Protein AF-A0A7S1MI86-F1 (afdb_monomer_lite)

pLDDT: mean 87.2, std 18.57, range [32.97, 98.56]

Structure (mmCIF, N/CA/C/O backbone):
data_AF-A0A7S1MI86-F1
#
_entry.id   AF-A0A7S1MI86-F1
#
loop_
_atom_site.group_PDB
_atom_site.id
_atom_site.type_symbol
_atom_site.label_atom_id
_atom_site.label_alt_id
_atom_site.label_comp_id
_atom_site.label_asym_id
_atom_site.label_entity_id
_atom_site.label_seq_id
_atom_site.pdbx_PDB_ins_code
_atom_site.Cartn_x
_atom_site.Cartn_y
_atom_site.Cartn_z
_atom_site.occupancy
_atom_site.B_iso_or_equiv
_atom_site.auth_seq_id
_atom_site.auth_comp_id
_atom_site.auth_asym_id
_atom_site.auth_atom_id
_atom_site.pdbx_PDB_model_num
ATOM 1 N N . MET A 1 1 ? 9.337 18.309 1.310 1.00 42.19 1 MET A N 1
ATOM 2 C CA . MET A 1 1 ? 10.302 18.331 0.189 1.00 42.19 1 MET A CA 1
ATOM 3 C C . MET A 1 1 ? 9.546 17.977 -1.082 1.00 42.19 1 MET A C 1
ATOM 5 O O . MET A 1 1 ? 9.166 16.829 -1.240 1.00 42.19 1 MET A O 1
ATOM 9 N N . ALA A 1 2 ? 9.212 18.972 -1.906 1.00 40.59 2 ALA A N 1
ATOM 10 C CA . ALA A 1 2 ? 8.315 18.820 -3.053 1.00 40.59 2 ALA A CA 1
ATOM 11 C C . ALA A 1 2 ? 9.092 19.028 -4.359 1.00 40.59 2 ALA A C 1
ATOM 13 O O . ALA A 1 2 ? 9.457 20.154 -4.699 1.00 40.59 2 ALA A O 1
ATOM 14 N N . THR A 1 3 ? 9.360 17.950 -5.089 1.00 42.84 3 THR A N 1
ATOM 15 C CA . THR A 1 3 ? 9.984 17.992 -6.415 1.00 42.84 3 THR A CA 1
ATOM 16 C C . THR A 1 3 ? 8.895 18.090 -7.482 1.00 42.84 3 THR A C 1
ATOM 18 O O . THR A 1 3 ? 8.262 17.114 -7.869 1.00 42.84 3 THR A O 1
ATOM 21 N N . LYS A 1 4 ? 8.656 19.317 -7.962 1.00 46.59 4 LYS A N 1
ATOM 22 C CA . LYS A 1 4 ? 7.795 19.598 -9.120 1.00 46.59 4 LYS A CA 1
ATOM 23 C C . LYS A 1 4 ? 8.451 19.052 -10.395 1.00 46.59 4 LYS A C 1
ATOM 25 O O . LYS A 1 4 ? 9.323 19.698 -10.975 1.00 46.59 4 LYS A O 1
ATOM 30 N N . GLY A 1 5 ? 8.015 17.872 -10.831 1.00 43.50 5 GLY A N 1
ATOM 31 C CA . GLY A 1 5 ? 8.343 17.291 -12.133 1.00 43.50 5 GLY A CA 1
ATOM 32 C C . GLY A 1 5 ? 7.695 18.089 -13.265 1.00 43.50 5 GLY A C 1
ATOM 33 O O . GLY A 1 5 ? 6.474 18.143 -13.398 1.00 43.50 5 GLY A O 1
ATOM 34 N N . ARG A 1 6 ? 8.526 18.754 -14.067 1.00 42.16 6 ARG A N 1
ATOM 35 C CA . ARG A 1 6 ? 8.129 19.580 -15.210 1.00 42.16 6 ARG A CA 1
ATOM 36 C C . ARG A 1 6 ? 7.792 18.662 -16.393 1.00 42.16 6 ARG A C 1
ATOM 38 O O . ARG A 1 6 ? 8.687 18.179 -17.077 1.00 42.16 6 ARG A O 1
ATOM 45 N N . LEU A 1 7 ? 6.503 18.412 -16.623 1.00 41.56 7 LEU A N 1
ATOM 46 C CA . LEU A 1 7 ? 5.993 17.689 -17.793 1.00 41.56 7 LEU A CA 1
ATOM 47 C C . LEU A 1 7 ? 6.232 18.513 -19.070 1.00 41.56 7 LEU A C 1
ATOM 49 O O . LEU A 1 7 ? 5.580 19.531 -19.305 1.00 41.56 7 LEU A O 1
ATOM 53 N N . ALA A 1 8 ? 7.181 18.070 -19.895 1.00 44.78 8 ALA A N 1
ATOM 54 C CA . ALA A 1 8 ? 7.397 18.595 -21.236 1.00 44.78 8 ALA A CA 1
ATOM 55 C C . ALA A 1 8 ? 6.317 18.048 -22.186 1.00 44.78 8 ALA A C 1
ATOM 57 O O . ALA A 1 8 ? 6.277 16.866 -22.522 1.00 44.78 8 ALA A O 1
ATOM 58 N N . LYS A 1 9 ? 5.429 18.948 -22.606 1.00 45.25 9 LYS A N 1
ATOM 59 C CA . LYS A 1 9 ? 4.368 18.752 -23.599 1.00 45.25 9 LYS A CA 1
ATOM 60 C C . LYS A 1 9 ? 5.012 18.495 -24.975 1.00 45.25 9 LYS A C 1
ATOM 62 O O . LYS A 1 9 ? 5.567 19.419 -25.564 1.00 45.25 9 LYS A O 1
ATOM 67 N N . ARG A 1 10 ? 4.964 17.259 -25.493 1.00 46.06 10 ARG A N 1
ATOM 68 C CA . ARG A 1 10 ? 5.298 16.959 -26.902 1.00 46.06 10 ARG A CA 1
ATOM 69 C C . ARG A 1 10 ? 4.059 17.219 -27.769 1.00 46.06 10 ARG A C 1
ATOM 71 O O . ARG A 1 10 ? 3.018 16.632 -27.480 1.00 46.06 10 ARG A O 1
ATOM 78 N N . PRO A 1 11 ? 4.130 18.062 -28.811 1.00 43.31 11 PRO A N 1
ATOM 79 C CA . PRO A 1 11 ? 3.061 18.150 -29.794 1.00 43.31 11 PRO A CA 1
ATOM 80 C C . PRO A 1 11 ? 3.109 16.935 -30.730 1.00 43.31 11 PRO A C 1
ATOM 82 O O . PRO A 1 11 ? 4.146 16.611 -31.308 1.00 43.31 11 PRO A O 1
ATOM 85 N N . ALA A 1 12 ? 1.963 16.272 -30.861 1.00 45.97 12 ALA A N 1
ATOM 86 C CA . ALA A 1 12 ? 1.655 15.361 -31.950 1.00 45.97 12 ALA A CA 1
ATOM 87 C C . ALA A 1 12 ? 1.094 16.174 -33.124 1.00 45.97 12 ALA A C 1
ATOM 89 O O . ALA A 1 12 ? 0.220 17.005 -32.892 1.00 45.97 12 ALA A O 1
ATOM 90 N N . ALA A 1 13 ? 1.580 15.929 -34.345 1.00 39.69 13 ALA A N 1
ATOM 91 C CA . ALA A 1 13 ? 0.809 15.935 -35.598 1.00 39.69 13 ALA A CA 1
ATOM 92 C C . ALA A 1 13 ? 1.747 15.989 -36.812 1.00 39.69 13 ALA A C 1
ATOM 94 O O . ALA A 1 13 ? 2.673 16.795 -36.851 1.00 39.69 13 ALA A O 1
ATOM 95 N N . GLY A 1 14 ? 1.433 15.185 -37.832 1.00 38.06 14 GLY A N 1
ATOM 96 C CA . GLY A 1 14 ? 1.879 15.433 -39.203 1.00 38.06 14 GLY A CA 1
ATOM 97 C C . GLY A 1 14 ? 2.521 14.242 -39.906 1.00 38.06 14 GLY A C 1
ATOM 98 O O . GLY A 1 14 ? 3.692 14.307 -40.259 1.00 38.06 14 GLY A O 1
ATOM 99 N N . ALA A 1 15 ? 1.757 13.176 -40.152 1.00 46.19 15 ALA A N 1
ATOM 100 C CA . ALA A 1 15 ? 2.081 12.219 -41.207 1.00 46.19 15 ALA A CA 1
ATOM 101 C C . ALA A 1 15 ? 1.700 12.835 -42.572 1.00 46.19 15 ALA A C 1
ATOM 103 O O . ALA A 1 15 ? 0.532 13.194 -42.745 1.00 46.19 15 ALA A O 1
ATOM 104 N N . PRO A 1 16 ? 2.622 12.987 -43.540 1.00 52.25 16 PRO A N 1
ATOM 105 C CA . PRO A 1 16 ? 2.252 13.375 -44.895 1.00 52.25 16 PRO A CA 1
ATOM 106 C C . PRO A 1 16 ? 1.790 12.158 -45.727 1.00 52.25 16 PRO A C 1
ATOM 108 O O . PRO A 1 16 ? 2.297 11.050 -45.540 1.00 52.25 16 PRO A O 1
ATOM 111 N N . PRO A 1 17 ? 0.829 12.346 -46.652 1.00 44.66 17 PRO A N 1
ATOM 112 C CA . PRO A 1 17 ? 0.224 11.268 -47.427 1.00 44.66 17 PRO A CA 1
ATOM 113 C C . PRO A 1 17 ? 1.149 10.710 -48.517 1.00 44.66 17 PRO A C 1
ATOM 115 O O . PRO A 1 17 ? 1.952 11.420 -49.126 1.00 44.66 17 PRO A O 1
ATOM 118 N N . ALA A 1 18 ? 0.959 9.420 -48.794 1.00 45.44 18 ALA A N 1
ATOM 119 C CA . ALA A 1 18 ? 1.599 8.670 -49.863 1.00 45.44 18 ALA A CA 1
ATOM 120 C C . ALA A 1 18 ? 1.364 9.318 -51.240 1.00 45.44 18 ALA A C 1
ATOM 122 O O . ALA A 1 18 ? 0.232 9.433 -51.714 1.00 45.44 18 ALA A O 1
ATOM 123 N N . ARG A 1 19 ? 2.451 9.707 -51.916 1.00 40.84 19 ARG A N 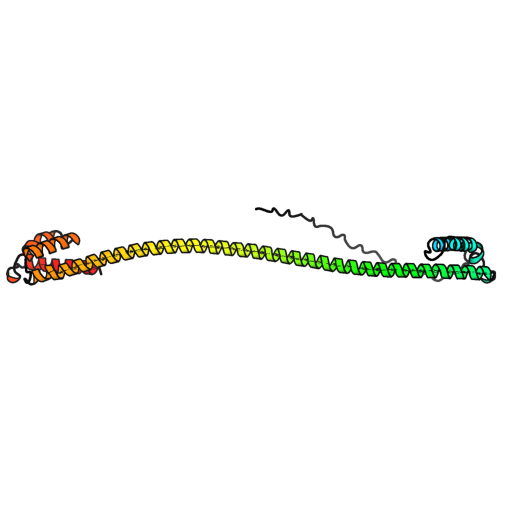1
ATOM 124 C CA . ARG A 1 19 ? 2.432 10.066 -53.338 1.00 40.84 19 ARG A CA 1
ATOM 125 C C . ARG A 1 19 ? 2.532 8.798 -54.180 1.00 40.84 19 ARG A C 1
ATOM 127 O O . ARG A 1 19 ? 3.590 8.186 -54.281 1.00 40.84 19 ARG A O 1
ATOM 134 N N . VAL A 1 20 ? 1.424 8.448 -54.826 1.00 46.94 20 VAL A N 1
ATOM 135 C CA . VAL A 1 20 ? 1.374 7.493 -55.936 1.00 46.94 20 VAL A CA 1
ATOM 136 C C . VAL A 1 20 ? 2.055 8.142 -57.144 1.00 46.94 20 VAL A C 1
ATOM 138 O O . VAL A 1 20 ? 1.476 9.002 -57.809 1.00 46.94 20 VAL A O 1
ATOM 141 N N . ALA A 1 21 ? 3.307 7.770 -57.412 1.00 44.41 21 ALA A N 1
ATOM 142 C CA . ALA A 1 21 ? 3.987 8.136 -58.648 1.00 44.41 21 ALA A CA 1
ATOM 143 C C . ALA A 1 21 ? 3.560 7.170 -59.764 1.00 44.41 21 ALA A C 1
ATOM 145 O O . ALA A 1 21 ? 3.734 5.955 -59.674 1.00 44.41 21 ALA A O 1
ATOM 146 N N . LYS A 1 22 ? 2.952 7.742 -60.805 1.00 36.94 22 LYS A N 1
ATOM 147 C CA . LYS A 1 22 ? 2.539 7.080 -62.043 1.00 36.94 22 LYS A CA 1
ATOM 148 C C . LYS A 1 22 ? 3.739 6.402 -62.717 1.00 36.94 22 LYS A C 1
ATOM 150 O O . LYS A 1 22 ? 4.744 7.055 -62.982 1.00 36.94 22 LYS A O 1
ATOM 155 N N . LYS A 1 23 ? 3.581 5.118 -63.052 1.00 39.22 23 LYS A N 1
ATOM 156 C CA . LYS A 1 23 ? 4.412 4.398 -64.028 1.00 39.22 23 LYS A CA 1
ATOM 157 C C . LYS A 1 23 ? 4.405 5.155 -65.368 1.00 39.22 23 LYS A C 1
ATOM 159 O O . LYS A 1 23 ? 3.310 5.388 -65.886 1.00 39.22 23 LYS A O 1
ATOM 164 N N . PRO A 1 24 ? 5.557 5.499 -65.965 1.00 34.50 24 PRO A N 1
ATOM 165 C CA . PRO A 1 24 ? 5.616 5.816 -67.383 1.00 34.50 24 PRO A CA 1
ATOM 166 C C . PRO A 1 24 ? 5.495 4.520 -68.186 1.00 34.50 24 PRO A C 1
ATOM 168 O O . PRO A 1 24 ? 6.110 3.505 -67.857 1.00 34.50 24 PRO A O 1
ATOM 171 N N . ALA A 1 25 ? 4.649 4.565 -69.209 1.00 32.97 25 ALA A N 1
ATOM 172 C CA . ALA A 1 25 ? 4.445 3.492 -70.161 1.00 32.97 25 ALA A CA 1
ATOM 173 C C . ALA A 1 25 ? 5.741 3.193 -70.929 1.00 32.97 25 ALA A C 1
ATOM 175 O O . ALA A 1 25 ? 6.426 4.106 -71.386 1.00 32.97 25 ALA A O 1
ATOM 176 N N . LEU A 1 26 ? 6.036 1.901 -71.077 1.00 36.16 26 LEU A N 1
ATOM 177 C CA . LEU A 1 26 ? 6.992 1.375 -72.043 1.00 36.16 26 LEU A CA 1
ATOM 178 C C . LEU A 1 26 ? 6.500 1.724 -73.453 1.00 36.16 26 LEU A C 1
ATOM 180 O O . LEU A 1 26 ? 5.561 1.107 -73.951 1.00 36.16 26 LEU A O 1
ATOM 184 N N . ALA A 1 27 ? 7.126 2.717 -74.078 1.00 35.66 27 ALA A N 1
ATOM 185 C CA . ALA A 1 27 ? 7.165 2.817 -75.527 1.00 35.66 27 ALA A CA 1
ATOM 186 C C . ALA A 1 27 ? 8.313 1.921 -76.003 1.00 35.66 27 ALA A C 1
ATOM 188 O O . ALA A 1 27 ? 9.462 2.104 -75.602 1.00 35.66 27 ALA A O 1
ATOM 189 N N . ALA A 1 28 ? 7.972 0.906 -76.790 1.00 41.59 28 ALA A N 1
ATOM 190 C CA . ALA A 1 28 ? 8.933 0.099 -77.514 1.00 41.59 28 ALA A CA 1
ATOM 191 C C . ALA A 1 28 ? 9.476 0.933 -78.684 1.00 41.59 28 ALA A C 1
ATOM 193 O O . ALA A 1 28 ? 8.718 1.267 -79.592 1.00 41.59 28 ALA A O 1
ATOM 194 N N . GLU A 1 29 ? 10.765 1.269 -78.649 1.00 36.06 29 GLU A N 1
ATOM 195 C CA . GLU A 1 29 ? 11.521 1.666 -79.838 1.00 36.06 29 GLU A CA 1
ATOM 196 C C . GLU A 1 29 ? 12.353 0.470 -80.313 1.00 36.06 29 GLU A C 1
ATOM 198 O O . GLU A 1 29 ? 13.147 -0.110 -79.568 1.00 36.06 29 GLU A O 1
ATOM 203 N N . GLU A 1 30 ? 12.112 0.084 -81.563 1.00 40.56 30 GLU A N 1
ATOM 204 C CA . GLU A 1 30 ? 12.926 -0.834 -82.357 1.00 40.56 30 GLU A CA 1
ATOM 205 C C . GLU A 1 30 ? 14.299 -0.208 -82.707 1.00 40.56 30 GLU A C 1
ATOM 207 O O . GLU A 1 30 ? 14.477 1.008 -82.605 1.00 40.56 30 GLU A O 1
ATOM 212 N N . PRO A 1 31 ? 15.314 -1.018 -83.075 1.00 41.50 31 PRO A N 1
ATOM 213 C CA . PRO A 1 31 ? 16.715 -0.643 -82.937 1.00 41.50 31 PRO A CA 1
ATOM 214 C C . PRO A 1 31 ? 17.186 0.255 -84.086 1.00 41.50 31 PRO A C 1
ATOM 216 O O . PRO A 1 31 ? 17.268 -0.177 -85.236 1.00 41.50 31 PRO A O 1
ATOM 219 N N . SER A 1 32 ? 17.566 1.492 -83.755 1.00 41.38 32 SER A N 1
ATOM 220 C CA . SER A 1 32 ? 18.282 2.374 -84.678 1.00 41.38 32 SER A CA 1
ATOM 221 C C . SER A 1 32 ? 19.770 2.014 -84.753 1.00 41.38 32 SER A C 1
ATOM 223 O O . SER A 1 32 ? 20.384 1.528 -83.801 1.00 41.38 32 SER A O 1
ATOM 225 N N . ALA A 1 3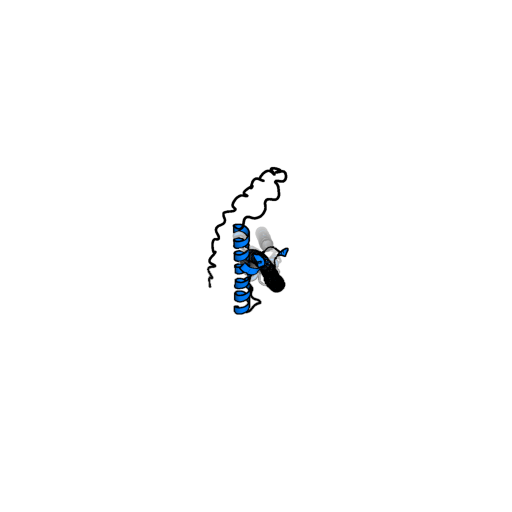3 ? 20.320 2.206 -85.944 1.00 44.50 33 ALA A N 1
ATOM 226 C CA . ALA A 1 33 ? 21.617 1.750 -86.408 1.00 44.50 33 ALA A CA 1
ATOM 227 C C . ALA A 1 33 ? 22.811 2.306 -85.605 1.00 44.50 33 ALA A C 1
ATOM 229 O O . ALA A 1 33 ? 22.776 3.402 -85.055 1.00 44.50 33 ALA A O 1
ATOM 230 N N . LYS A 1 34 ? 23.908 1.537 -85.590 1.00 51.91 34 LYS A N 1
ATOM 231 C CA . LYS A 1 34 ? 25.213 1.925 -85.031 1.00 51.91 34 LYS A CA 1
ATOM 232 C C . LYS A 1 34 ? 25.803 3.116 -85.805 1.00 51.91 34 LYS A C 1
ATOM 234 O O . LYS A 1 34 ? 26.484 2.907 -86.807 1.00 51.91 34 LYS A O 1
ATOM 239 N N . GLU A 1 35 ? 25.581 4.336 -85.325 1.00 47.31 35 GLU A N 1
ATOM 240 C CA . GLU A 1 35 ? 26.387 5.505 -85.696 1.00 47.31 35 GLU A CA 1
ATOM 241 C C . GLU A 1 35 ? 27.727 5.498 -84.944 1.00 47.31 35 GLU A C 1
ATOM 243 O O . GLU A 1 35 ? 27.813 5.131 -83.769 1.00 47.31 35 GLU A O 1
ATOM 248 N N . LEU A 1 36 ? 28.797 5.870 -85.651 1.00 53.84 36 LEU A N 1
ATOM 249 C CA . LEU A 1 36 ? 30.142 6.007 -85.096 1.00 53.84 36 LEU A CA 1
ATOM 250 C C . LEU A 1 36 ? 30.204 7.227 -84.152 1.00 53.84 36 LEU A C 1
ATOM 252 O O . LEU A 1 36 ? 29.589 8.250 -84.452 1.00 53.84 36 LEU A O 1
ATOM 256 N N . PRO A 1 37 ? 30.958 7.164 -83.039 1.00 50.66 37 PRO A N 1
ATOM 257 C CA . PRO A 1 37 ? 31.087 8.289 -82.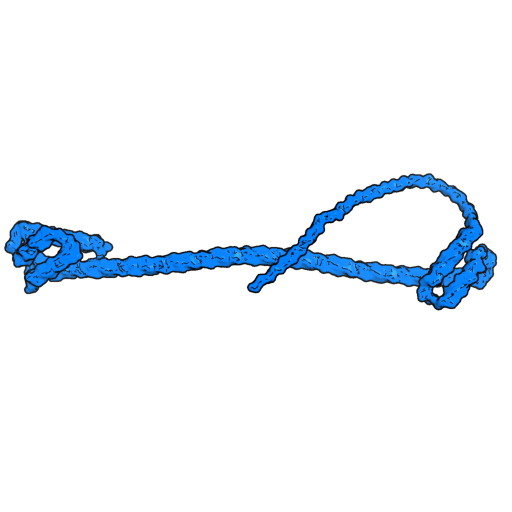115 1.00 50.66 37 PRO A CA 1
ATOM 258 C C . PRO A 1 37 ? 31.731 9.503 -82.806 1.00 50.66 37 PRO A C 1
ATOM 260 O O . PRO A 1 37 ? 32.781 9.362 -83.431 1.00 50.66 37 PRO A O 1
ATOM 263 N N . SER A 1 38 ? 31.143 10.696 -82.668 1.00 55.00 38 SER A N 1
ATOM 264 C CA . SER A 1 38 ? 31.778 11.953 -83.095 1.00 55.00 38 SER A CA 1
ATOM 265 C C . SER A 1 38 ? 33.047 12.232 -82.273 1.00 55.00 38 SER A C 1
ATOM 267 O O . SER A 1 38 ? 33.124 11.837 -81.107 1.00 55.00 38 SER A O 1
ATOM 269 N N . GLU A 1 39 ? 34.044 12.920 -82.844 1.00 57.56 39 GLU A N 1
ATOM 270 C CA . GLU A 1 39 ? 35.346 13.200 -82.197 1.00 57.56 39 GLU A CA 1
ATOM 271 C C . GLU A 1 39 ? 35.216 13.892 -80.819 1.00 57.56 39 GLU A C 1
ATOM 273 O O . GLU A 1 39 ? 36.012 13.642 -79.910 1.00 57.56 39 GLU A O 1
ATOM 278 N N . ASP A 1 40 ? 34.141 14.657 -80.602 1.00 69.19 40 ASP A N 1
ATOM 279 C CA . ASP A 1 40 ? 33.819 15.302 -79.320 1.00 69.19 40 ASP A CA 1
ATOM 280 C C . ASP A 1 40 ? 33.517 14.314 -78.180 1.00 69.19 40 ASP A C 1
ATOM 282 O O . ASP A 1 40 ? 33.706 14.627 -77.000 1.00 69.19 40 ASP A O 1
ATOM 286 N N . SER A 1 41 ? 33.029 13.114 -78.501 1.00 77.38 41 SER A N 1
ATOM 287 C CA . SER A 1 41 ? 32.670 12.103 -77.500 1.00 77.38 41 SER A CA 1
ATOM 288 C C . SER A 1 41 ? 33.902 11.511 -76.811 1.00 77.38 41 SER A C 1
ATOM 290 O O . SER A 1 41 ? 33.909 11.338 -75.591 1.00 77.38 41 SER A O 1
ATOM 292 N N . VAL A 1 42 ? 34.980 11.287 -77.567 1.00 82.31 42 VAL A N 1
ATOM 293 C CA . VAL A 1 42 ? 36.230 10.699 -77.069 1.00 82.31 42 VAL A CA 1
ATOM 294 C C . VAL A 1 42 ? 36.961 11.678 -76.152 1.00 82.31 42 VAL A C 1
ATOM 296 O O . VAL A 1 42 ? 37.437 11.286 -75.086 1.00 82.31 42 VAL A O 1
ATOM 299 N N . GLY A 1 43 ? 36.985 12.967 -76.512 1.00 85.19 43 GLY A N 1
ATOM 300 C CA . GLY A 1 43 ? 37.548 14.023 -75.667 1.00 85.19 43 GLY A CA 1
ATOM 301 C C . GLY A 1 43 ? 36.864 14.100 -74.300 1.00 85.19 43 GLY A C 1
ATOM 302 O O . GLY A 1 43 ? 37.540 14.090 -73.270 1.00 85.19 43 GLY A O 1
ATOM 303 N N . ARG A 1 44 ? 35.523 14.068 -74.274 1.00 87.50 44 ARG A N 1
ATOM 304 C CA . ARG A 1 44 ? 34.739 14.059 -73.025 1.00 87.50 44 ARG A CA 1
ATOM 305 C C . ARG A 1 44 ? 35.034 12.831 -72.162 1.00 87.50 44 ARG A C 1
ATOM 307 O O . ARG A 1 44 ? 35.210 12.969 -70.953 1.00 87.50 44 ARG A O 1
ATOM 314 N N . SER A 1 45 ? 35.133 11.644 -72.762 1.00 87.50 45 SER A N 1
ATOM 315 C CA . SER A 1 45 ? 35.494 10.419 -72.036 1.00 87.50 45 SER A CA 1
ATOM 316 C C . SER A 1 45 ? 36.900 10.488 -71.434 1.00 87.50 45 SER A C 1
ATOM 318 O O . SER A 1 45 ? 37.081 10.109 -70.278 1.00 87.50 45 SER A O 1
ATOM 320 N N . CYS A 1 46 ? 37.886 11.023 -72.161 1.00 89.94 46 CYS A N 1
ATOM 321 C CA . CYS A 1 46 ? 39.238 11.236 -71.636 1.00 89.94 46 CYS A CA 1
ATOM 322 C C . CYS A 1 46 ? 39.250 12.205 -70.445 1.00 89.94 46 CYS A C 1
ATOM 324 O O . CYS A 1 46 ? 39.940 11.946 -69.461 1.00 89.94 46 CYS A O 1
ATOM 326 N N . THR A 1 47 ? 38.457 13.281 -70.488 1.00 91.81 47 THR A N 1
ATOM 327 C CA . THR A 1 47 ? 38.319 14.213 -69.358 1.00 91.81 47 THR A CA 1
ATOM 328 C C . THR A 1 47 ? 37.711 13.538 -68.129 1.00 91.81 47 THR A C 1
ATOM 330 O O . THR A 1 47 ? 38.222 13.724 -67.028 1.00 91.81 47 THR A O 1
ATOM 333 N N . LEU A 1 48 ? 36.668 12.719 -68.296 1.00 92.69 48 LEU A N 1
ATOM 334 C CA . LEU A 1 48 ? 36.055 11.980 -67.185 1.00 92.69 48 LEU A CA 1
ATOM 335 C C . LEU A 1 48 ? 37.032 10.983 -66.549 1.00 92.69 48 LEU A C 1
ATOM 337 O O . LEU A 1 48 ? 37.154 10.938 -65.328 1.00 92.69 48 LEU A O 1
ATOM 341 N N . VAL A 1 49 ? 37.775 10.230 -67.367 1.00 94.12 49 VAL A N 1
ATOM 342 C CA . VAL A 1 49 ? 38.814 9.304 -66.886 1.00 94.12 49 VAL A CA 1
ATOM 343 C C . VAL A 1 49 ? 39.924 10.062 -66.157 1.00 94.12 49 VAL A C 1
ATOM 345 O O . VAL A 1 49 ? 40.367 9.630 -65.096 1.00 94.12 49 VAL A O 1
ATOM 348 N N . SER A 1 50 ? 40.333 11.222 -66.677 1.00 92.88 50 SER A N 1
ATOM 349 C CA . SER A 1 50 ? 41.318 12.092 -66.030 1.00 92.88 50 SER A CA 1
ATOM 350 C C . SER A 1 50 ? 40.847 12.564 -64.653 1.00 92.88 50 SER A C 1
ATOM 352 O O . SER A 1 50 ? 41.613 12.514 -63.692 1.00 92.88 50 SER A O 1
ATOM 354 N N . GLN A 1 51 ? 39.585 12.989 -64.539 1.00 93.38 51 GLN A N 1
ATOM 355 C CA . GLN A 1 51 ? 38.989 13.411 -63.269 1.00 93.38 51 GLN A CA 1
ATOM 356 C C . GLN A 1 51 ? 38.899 12.249 -62.276 1.00 93.38 51 GLN A C 1
ATOM 358 O O . GLN A 1 51 ? 39.297 12.412 -61.127 1.00 93.38 51 GLN A O 1
ATOM 363 N N . ALA A 1 52 ? 38.451 11.071 -62.719 1.00 92.31 52 ALA A N 1
ATOM 364 C CA . ALA A 1 52 ? 38.370 9.879 -61.877 1.00 92.31 52 ALA A CA 1
ATOM 365 C C . ALA A 1 52 ? 39.750 9.445 -61.352 1.00 92.31 52 ALA A C 1
ATOM 367 O O . ALA A 1 52 ? 39.892 9.147 -60.169 1.00 92.31 52 ALA A O 1
ATOM 368 N N . LEU A 1 53 ? 40.788 9.494 -62.198 1.00 92.19 53 LEU A N 1
ATOM 369 C CA . LEU A 1 53 ? 42.171 9.251 -61.776 1.00 92.19 53 LEU A CA 1
ATOM 370 C C . LEU A 1 53 ? 42.645 10.271 -60.739 1.00 92.19 53 LEU A C 1
ATOM 372 O O . LEU A 1 53 ? 43.350 9.899 -59.813 1.00 92.19 53 LEU A O 1
ATOM 376 N N . GLY A 1 54 ? 42.256 11.543 -60.864 1.00 89.00 54 GLY A N 1
ATOM 377 C CA . GLY A 1 54 ? 42.650 12.592 -59.916 1.00 89.00 54 GLY A CA 1
ATOM 378 C C . GLY A 1 54 ? 42.129 12.383 -58.490 1.00 89.00 54 GLY A C 1
ATOM 379 O O . GLY A 1 54 ? 42.694 12.942 -57.555 1.00 89.00 54 GLY A O 1
ATOM 380 N N . VAL A 1 55 ? 41.082 11.570 -58.321 1.00 87.12 55 VAL A N 1
ATOM 381 C CA . VAL A 1 55 ? 40.476 11.245 -57.019 1.00 87.12 55 VAL A CA 1
ATOM 382 C C . VAL A 1 55 ? 40.949 9.877 -56.498 1.00 87.12 55 VAL A C 1
ATOM 384 O O . VAL A 1 55 ? 40.640 9.518 -55.366 1.00 87.12 55 VAL A O 1
ATOM 387 N N . ALA A 1 56 ? 41.727 9.115 -57.278 1.00 88.69 56 ALA A N 1
ATOM 388 C CA . ALA A 1 56 ? 42.176 7.782 -56.890 1.00 88.69 56 ALA A CA 1
ATOM 389 C C . ALA A 1 56 ? 43.171 7.851 -55.706 1.00 88.69 56 ALA A C 1
ATOM 391 O O . ALA A 1 56 ? 44.286 8.351 -55.869 1.00 88.69 56 ALA A O 1
ATOM 392 N N . PRO A 1 57 ? 42.830 7.313 -54.520 1.00 81.19 57 PRO A N 1
ATOM 393 C CA . PRO A 1 57 ? 43.630 7.492 -53.304 1.00 81.19 57 PRO A CA 1
ATOM 394 C C . PRO A 1 57 ? 44.916 6.644 -53.276 1.00 81.19 57 PRO A C 1
ATOM 396 O O . PRO A 1 57 ? 45.760 6.824 -52.401 1.00 81.19 57 PRO A O 1
ATOM 399 N N . SER A 1 58 ? 45.073 5.699 -54.210 1.00 84.06 58 SER A N 1
ATOM 400 C CA . SER A 1 58 ? 46.110 4.654 -54.167 1.00 84.06 58 SER A CA 1
ATOM 401 C C . SER A 1 58 ? 47.438 5.024 -54.838 1.00 84.06 58 SER A C 1
ATOM 403 O O . SER A 1 58 ? 48.393 4.255 -54.736 1.00 84.06 58 SER A O 1
ATOM 405 N N . TYR A 1 59 ? 47.514 6.156 -55.545 1.00 88.69 59 TYR A N 1
ATOM 406 C CA . TYR A 1 59 ? 48.670 6.514 -56.376 1.00 88.69 59 TYR A CA 1
ATOM 407 C C . TYR A 1 59 ? 49.245 7.874 -55.998 1.00 88.69 59 TYR A C 1
ATOM 409 O O . TYR A 1 59 ? 48.535 8.776 -55.557 1.00 88.69 59 TYR A O 1
ATOM 417 N N . SER A 1 60 ? 50.555 8.040 -56.195 1.00 93.06 60 SER A N 1
ATOM 418 C CA . SER A 1 60 ? 51.194 9.330 -55.952 1.00 93.06 60 SER A CA 1
ATOM 419 C C . SER A 1 60 ? 50.710 10.377 -56.971 1.00 93.06 60 SER A C 1
ATOM 421 O O . SER A 1 60 ? 50.498 10.041 -58.143 1.00 93.06 60 SER A O 1
ATOM 423 N N . PRO A 1 61 ? 50.598 11.660 -56.578 1.00 90.81 61 PRO A N 1
ATOM 424 C CA . PRO A 1 61 ? 50.123 12.719 -57.471 1.00 90.81 61 PRO A CA 1
ATOM 425 C C . PRO A 1 61 ? 50.910 12.820 -58.786 1.00 90.81 61 PRO A C 1
ATOM 427 O O . PRO A 1 61 ? 50.330 13.087 -59.833 1.00 90.81 61 PRO A O 1
ATOM 430 N N . GLY A 1 62 ? 52.222 12.546 -58.757 1.00 93.44 62 GLY A N 1
ATOM 431 C CA . GLY A 1 62 ? 53.071 12.570 -59.952 1.00 93.44 62 GLY A CA 1
ATOM 432 C C . GLY A 1 62 ? 52.745 11.469 -60.967 1.00 93.44 62 GLY A C 1
ATOM 433 O O . GLY A 1 62 ? 52.792 11.713 -62.170 1.00 93.44 62 GLY A O 1
ATOM 434 N N . VAL A 1 63 ? 52.367 10.273 -60.502 1.00 92.75 63 VAL A N 1
ATOM 435 C CA . VAL A 1 63 ? 51.948 9.169 -61.382 1.00 92.75 63 VAL A CA 1
ATOM 436 C C . VAL A 1 63 ? 50.570 9.454 -61.974 1.00 92.75 63 VAL A C 1
ATOM 438 O O . VAL A 1 63 ? 50.369 9.239 -63.166 1.00 92.75 63 VAL A O 1
ATOM 441 N N . LEU A 1 64 ? 49.645 9.994 -61.175 1.00 92.62 64 LEU A N 1
ATOM 442 C CA . LEU A 1 64 ? 48.319 10.392 -61.651 1.00 92.62 64 LEU A CA 1
ATOM 443 C C . LEU A 1 64 ? 48.412 11.489 -62.715 1.00 92.62 64 LEU A C 1
ATOM 445 O O . LEU A 1 64 ? 47.821 11.333 -63.779 1.00 92.62 64 LEU A O 1
ATOM 449 N N . GLN A 1 65 ? 49.218 12.530 -62.485 1.00 94.19 65 GLN A N 1
ATOM 450 C CA . GLN A 1 65 ? 49.445 13.599 -63.462 1.00 94.19 65 GLN A CA 1
ATOM 451 C C . GLN A 1 65 ? 50.044 13.058 -64.769 1.00 94.19 65 GLN A C 1
ATOM 453 O O . GLN A 1 65 ? 49.544 13.356 -65.850 1.00 94.19 65 GLN A O 1
ATOM 458 N N . MET A 1 66 ? 51.067 12.199 -64.679 1.00 94.62 66 MET A N 1
ATOM 459 C CA . MET A 1 66 ? 51.673 11.566 -65.855 1.00 94.62 66 MET A CA 1
ATOM 460 C C . MET A 1 66 ? 50.646 10.742 -66.646 1.00 94.62 66 MET A C 1
ATOM 462 O O . MET A 1 66 ? 50.587 10.838 -67.871 1.00 94.62 66 MET A O 1
ATOM 466 N N . LEU A 1 67 ? 49.826 9.934 -65.965 1.00 93.69 67 LEU A N 1
ATOM 467 C CA . LEU A 1 67 ? 48.789 9.137 -66.621 1.00 93.69 67 LEU A CA 1
ATOM 468 C C . LEU A 1 67 ? 47.739 10.034 -67.286 1.00 93.69 67 LEU A C 1
ATOM 470 O O . LEU A 1 67 ? 47.391 9.765 -68.434 1.00 93.69 67 LEU A O 1
ATOM 474 N N . GLN A 1 68 ? 47.305 11.112 -66.624 1.00 94.12 68 GLN A N 1
ATOM 475 C CA . GLN A 1 68 ? 46.369 12.104 -67.165 1.00 94.12 68 GLN A CA 1
ATOM 476 C C . GLN A 1 68 ? 46.906 12.774 -68.441 1.00 94.12 68 GLN A C 1
ATOM 478 O O . GLN A 1 68 ? 46.211 12.790 -69.459 1.00 94.12 68 GLN A O 1
ATOM 483 N N . ASP A 1 69 ? 48.164 13.223 -68.442 1.00 94.31 69 ASP A N 1
ATOM 484 C CA . ASP A 1 69 ? 48.819 13.865 -69.596 1.00 94.31 69 ASP A CA 1
ATOM 485 C C . ASP A 1 69 ? 49.031 12.897 -70.782 1.00 94.31 69 ASP A C 1
ATOM 487 O O . ASP A 1 69 ? 49.190 13.301 -71.944 1.00 94.31 69 ASP A O 1
ATOM 491 N N . CYS A 1 70 ? 49.039 11.589 -70.514 1.00 93.25 70 CYS A N 1
ATOM 492 C CA . CYS A 1 70 ? 49.145 10.542 -71.525 1.00 93.25 70 CYS A CA 1
ATOM 493 C C . CYS A 1 70 ? 47.785 10.073 -72.079 1.00 93.25 70 CYS A C 1
ATOM 495 O O . CYS A 1 70 ? 47.775 9.428 -73.135 1.00 93.25 70 CYS A O 1
ATOM 497 N N . LEU A 1 71 ? 46.649 10.404 -71.443 1.00 92.69 71 LEU A N 1
ATOM 498 C CA . LEU A 1 71 ? 45.308 9.965 -71.872 1.00 92.69 71 LEU A CA 1
ATOM 499 C C . LEU A 1 71 ? 44.935 10.427 -73.290 1.00 92.69 71 LEU A C 1
ATOM 501 O O . LEU A 1 71 ? 44.535 9.562 -74.079 1.00 92.69 71 LEU A O 1
ATOM 505 N N . PRO A 1 72 ? 45.103 11.714 -73.680 1.00 91.94 72 PRO A N 1
ATOM 506 C CA . PRO A 1 72 ? 44.697 12.173 -75.011 1.00 91.94 72 PRO A CA 1
ATOM 507 C C . PRO A 1 72 ? 45.459 11.460 -76.133 1.00 91.94 72 PRO A C 1
ATOM 509 O O . PRO A 1 72 ? 44.887 11.131 -77.166 1.00 91.94 72 PRO A O 1
ATOM 512 N N . ARG A 1 73 ? 46.740 11.144 -75.894 1.00 91.81 73 ARG A N 1
ATOM 513 C CA . ARG A 1 73 ? 47.629 10.451 -76.843 1.00 91.81 73 ARG A CA 1
ATOM 514 C C . ARG A 1 73 ? 47.491 8.926 -76.822 1.00 91.81 73 ARG A C 1
ATOM 516 O O . ARG A 1 73 ? 48.182 8.259 -77.583 1.00 91.81 73 ARG A O 1
ATOM 523 N N . SER A 1 74 ? 46.649 8.371 -75.950 1.00 92.25 74 SER A N 1
ATOM 524 C CA . SER A 1 74 ? 46.481 6.920 -75.805 1.00 92.25 74 SER A CA 1
ATOM 525 C C . SER A 1 74 ? 45.037 6.493 -76.064 1.00 92.25 74 SER A C 1
ATOM 527 O O . SER A 1 74 ? 44.766 5.795 -77.040 1.00 92.25 74 SER A O 1
ATOM 529 N N . LEU A 1 75 ? 44.087 6.939 -75.234 1.00 88.88 75 LEU A N 1
ATOM 530 C CA . LEU A 1 75 ? 42.665 6.615 -75.400 1.00 88.88 75 LEU A CA 1
ATOM 531 C C . LEU A 1 75 ? 42.038 7.322 -76.606 1.00 88.88 75 LEU A C 1
ATOM 533 O O . LEU A 1 75 ? 41.107 6.771 -77.188 1.00 88.88 75 LEU A O 1
ATOM 537 N N . GLY A 1 76 ? 42.586 8.479 -76.998 1.00 87.06 76 GLY A N 1
ATOM 538 C CA . GLY A 1 76 ? 42.144 9.261 -78.155 1.00 87.06 76 GLY A CA 1
ATOM 539 C C . GLY A 1 76 ? 42.421 8.622 -79.519 1.00 87.06 76 GLY A C 1
ATOM 540 O O . GLY A 1 76 ? 41.846 9.056 -80.507 1.00 87.06 76 GLY A O 1
ATOM 541 N N . MET A 1 77 ? 43.266 7.585 -79.582 1.00 87.38 77 MET A N 1
ATOM 542 C CA . MET A 1 77 ? 43.583 6.878 -80.828 1.00 87.38 77 MET A CA 1
ATOM 543 C C . MET A 1 77 ? 42.866 5.531 -80.934 1.00 87.38 77 MET A C 1
ATOM 545 O O . MET A 1 77 ? 42.606 4.853 -79.923 1.00 87.38 77 MET A O 1
ATOM 549 N N . LEU A 1 78 ? 42.582 5.119 -82.174 1.00 86.81 78 LEU A N 1
ATOM 550 C CA . LEU A 1 78 ? 41.962 3.833 -82.484 1.00 86.81 78 LEU A CA 1
ATOM 551 C C . LEU A 1 78 ? 42.820 2.683 -81.958 1.00 86.81 78 LEU A C 1
ATOM 553 O O . LEU A 1 78 ? 44.044 2.703 -82.043 1.00 86.81 78 LEU A O 1
ATOM 557 N N . LYS A 1 79 ? 42.177 1.631 -81.439 1.00 89.25 79 LYS A N 1
ATOM 558 C CA . LYS A 1 79 ? 42.874 0.488 -80.823 1.00 89.25 79 LYS A CA 1
ATOM 559 C C . LYS A 1 79 ? 43.914 -0.159 -81.752 1.00 89.25 79 LYS A C 1
ATOM 561 O O . LYS A 1 79 ? 44.929 -0.629 -81.253 1.00 89.25 79 LYS A O 1
ATOM 566 N N . ALA A 1 80 ? 43.664 -0.170 -83.063 1.00 89.06 80 ALA A N 1
ATOM 567 C CA . ALA A 1 80 ? 44.570 -0.727 -84.069 1.00 89.06 80 ALA A CA 1
ATOM 568 C C . ALA A 1 80 ? 45.812 0.148 -84.339 1.00 89.06 80 ALA A C 1
ATOM 570 O O . ALA A 1 80 ? 46.824 -0.367 -84.799 1.00 89.06 80 ALA A O 1
ATOM 571 N N . GLU A 1 81 ? 45.743 1.444 -84.030 1.00 88.81 81 GLU A N 1
ATOM 572 C CA . GLU A 1 81 ? 46.803 2.434 -84.274 1.00 88.81 81 GLU A CA 1
ATOM 573 C C . GLU A 1 81 ? 47.643 2.717 -83.020 1.00 88.81 81 GLU A C 1
ATOM 575 O O . GLU A 1 81 ? 48.638 3.440 -83.072 1.00 88.81 81 GLU A O 1
ATOM 580 N N . ARG A 1 82 ? 47.257 2.145 -81.871 1.00 90.38 82 ARG A N 1
ATOM 581 C CA . ARG A 1 82 ? 47.984 2.324 -80.613 1.00 90.38 82 ARG A CA 1
ATOM 582 C C . ARG A 1 82 ? 49.333 1.621 -80.669 1.00 90.38 82 ARG A C 1
ATOM 584 O O . ARG A 1 82 ? 49.420 0.412 -80.875 1.00 90.38 82 ARG A O 1
ATOM 591 N N . LEU A 1 83 ? 50.385 2.371 -80.367 1.00 92.88 83 LEU A N 1
ATOM 592 C CA . LEU A 1 83 ? 51.715 1.829 -80.114 1.00 92.88 83 LEU A CA 1
ATOM 593 C C . LEU A 1 83 ? 51.717 1.032 -78.799 1.00 92.88 83 LEU A C 1
ATOM 595 O O . LEU A 1 83 ? 50.936 1.313 -77.887 1.00 92.88 83 LEU A O 1
ATOM 599 N N . GLY A 1 84 ? 52.643 0.078 -78.654 1.00 93.88 84 GLY A N 1
ATOM 600 C CA . GLY A 1 84 ? 52.722 -0.783 -77.462 1.00 93.88 84 GLY A CA 1
ATOM 601 C C . GLY A 1 84 ? 52.776 -0.013 -76.132 1.00 93.88 84 GLY A C 1
ATOM 602 O O . GLY A 1 84 ? 52.144 -0.411 -75.157 1.00 93.88 84 GLY A O 1
ATOM 603 N N . ILE A 1 85 ? 53.443 1.147 -76.107 1.00 91.06 85 ILE A N 1
ATOM 604 C CA . ILE A 1 85 ? 53.514 2.023 -74.923 1.00 91.06 85 ILE A CA 1
ATOM 605 C C . ILE A 1 85 ? 52.140 2.627 -74.583 1.00 91.06 85 ILE A C 1
ATOM 607 O O . ILE A 1 85 ? 51.765 2.680 -73.416 1.00 91.06 85 ILE A O 1
ATOM 611 N N . GLN A 1 86 ? 51.352 3.038 -75.580 1.00 94.12 86 GLN A N 1
ATOM 612 C CA . GLN A 1 86 ? 50.009 3.600 -75.366 1.00 94.12 86 GLN A CA 1
ATOM 613 C C . GLN A 1 86 ? 49.029 2.530 -74.886 1.00 94.12 86 GLN A C 1
ATOM 615 O O . GLN A 1 86 ? 48.200 2.798 -74.019 1.00 94.12 86 GLN A O 1
ATOM 620 N N . ALA A 1 87 ? 49.149 1.303 -75.401 1.00 92.69 87 ALA A N 1
ATOM 621 C CA . ALA A 1 87 ? 48.393 0.166 -74.888 1.00 92.69 87 ALA A CA 1
ATOM 622 C C . ALA A 1 87 ? 48.703 -0.083 -73.401 1.00 92.69 87 ALA A C 1
ATOM 624 O O . ALA A 1 87 ? 47.775 -0.248 -72.610 1.00 92.69 87 ALA A O 1
ATOM 625 N N . ARG A 1 88 ? 49.982 -0.004 -73.005 1.00 93.12 88 ARG A N 1
ATOM 626 C CA . ARG A 1 88 ? 50.401 -0.153 -71.605 1.00 93.12 88 ARG A CA 1
ATOM 627 C C . ARG A 1 88 ? 49.897 0.976 -70.702 1.00 93.12 88 ARG A C 1
ATOM 629 O O . ARG A 1 88 ? 49.503 0.707 -69.574 1.00 93.12 88 ARG A O 1
ATOM 636 N N . VAL A 1 89 ? 49.858 2.225 -71.176 1.00 93.06 89 VAL A N 1
ATOM 637 C CA . VAL A 1 89 ? 49.260 3.345 -70.418 1.00 93.06 89 VAL A CA 1
ATOM 638 C C . VAL A 1 89 ? 47.772 3.107 -70.163 1.00 93.06 89 VAL A C 1
ATOM 640 O O . VAL A 1 89 ? 47.313 3.293 -69.040 1.00 93.06 89 VAL A O 1
ATOM 643 N N . VAL A 1 90 ? 47.020 2.659 -71.172 1.00 94.12 90 VAL A N 1
ATOM 644 C CA . VAL A 1 90 ? 45.589 2.341 -71.012 1.00 94.12 90 VAL A CA 1
ATOM 645 C C . VAL A 1 90 ? 45.379 1.203 -70.012 1.00 94.12 90 VAL A C 1
ATOM 647 O O . VAL A 1 90 ? 44.444 1.258 -69.217 1.00 94.12 90 VAL A O 1
ATOM 650 N N . GLU A 1 91 ? 46.256 0.199 -70.020 1.00 94.62 91 GLU A N 1
ATOM 651 C CA . GLU A 1 91 ? 46.248 -0.884 -69.034 1.00 94.62 91 GLU A CA 1
ATOM 652 C C . GLU A 1 91 ? 46.492 -0.358 -67.612 1.00 94.62 91 GLU A C 1
ATOM 654 O O . GLU A 1 91 ? 45.675 -0.624 -66.736 1.00 94.62 91 GLU A O 1
ATOM 659 N N . MET A 1 92 ? 47.524 0.473 -67.399 1.00 93.44 92 MET A N 1
ATOM 660 C CA . MET A 1 92 ? 47.823 1.078 -66.089 1.00 93.44 92 MET A CA 1
ATOM 661 C C . MET A 1 92 ? 46.682 1.962 -65.569 1.00 93.44 92 MET A C 1
ATOM 663 O O . MET A 1 92 ? 46.359 1.927 -64.385 1.00 93.44 92 MET A O 1
ATOM 667 N N . VAL A 1 93 ? 46.036 2.738 -66.445 1.00 94.12 93 VAL A N 1
ATOM 668 C CA . VAL A 1 93 ? 44.842 3.525 -66.092 1.00 94.12 93 VAL A CA 1
ATOM 669 C C . VAL A 1 93 ? 43.686 2.609 -65.696 1.00 94.12 93 VAL A C 1
ATOM 671 O O . VAL A 1 93 ? 42.995 2.874 -64.715 1.00 94.12 93 VAL A O 1
ATOM 674 N N . GLY A 1 94 ? 43.484 1.519 -66.438 1.00 93.56 94 GLY A N 1
ATOM 675 C CA . GLY A 1 94 ? 42.473 0.518 -66.119 1.00 93.56 94 GLY A CA 1
ATOM 676 C C . GLY A 1 94 ? 42.722 -0.153 -64.768 1.00 93.56 94 GLY A C 1
ATOM 677 O O . GLY A 1 94 ? 41.781 -0.335 -64.002 1.00 93.56 94 GLY A O 1
ATOM 678 N N . GLU A 1 95 ? 43.971 -0.493 -64.454 1.00 92.94 95 GLU A N 1
ATOM 679 C CA . GLU A 1 95 ? 44.369 -1.024 -63.145 1.00 92.94 95 GLU A CA 1
ATOM 680 C C . GLU A 1 95 ? 44.117 -0.009 -62.023 1.00 92.94 95 GLU A C 1
ATOM 682 O O . GLU A 1 95 ? 43.525 -0.371 -61.008 1.00 92.94 95 GLU A O 1
ATOM 687 N N . ALA A 1 96 ? 44.477 1.261 -62.231 1.00 92.75 96 ALA A N 1
ATOM 688 C CA . ALA A 1 96 ? 44.300 2.315 -61.235 1.00 92.75 96 ALA A CA 1
ATOM 689 C C . ALA A 1 96 ? 42.829 2.621 -60.924 1.00 92.75 96 ALA A C 1
ATOM 691 O O . ALA A 1 96 ? 42.451 2.798 -59.764 1.00 92.75 96 ALA A O 1
ATOM 692 N N . LEU A 1 97 ? 41.973 2.654 -61.948 1.00 91.94 97 LEU A N 1
ATOM 693 C CA . LEU A 1 97 ? 40.535 2.827 -61.747 1.00 91.94 97 LEU A CA 1
ATOM 694 C C . LEU A 1 97 ? 39.917 1.613 -61.049 1.00 91.94 97 LEU A C 1
ATOM 696 O O . LEU A 1 97 ? 39.135 1.796 -60.121 1.00 91.94 97 LEU A O 1
ATOM 700 N N .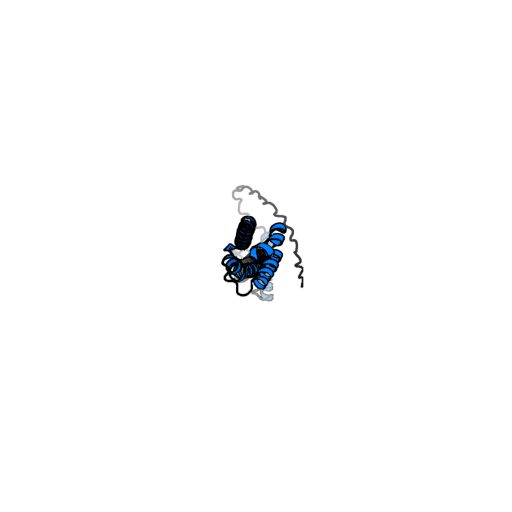 LYS A 1 98 ? 40.313 0.387 -61.423 1.00 93.31 98 LYS A N 1
ATOM 701 C CA . LYS A 1 98 ? 39.853 -0.840 -60.752 1.00 93.31 98 LYS A CA 1
ATOM 702 C C . LYS A 1 98 ? 40.262 -0.884 -59.281 1.00 93.31 98 LYS A C 1
ATOM 704 O O . LYS A 1 98 ? 39.463 -1.294 -58.445 1.00 93.31 98 LYS A O 1
ATOM 709 N N . SER A 1 99 ? 41.486 -0.471 -58.942 1.00 92.62 99 SER A N 1
ATOM 710 C CA . SER A 1 99 ? 41.922 -0.433 -57.543 1.00 92.62 99 SER A CA 1
ATOM 711 C C . SER A 1 99 ? 41.154 0.619 -56.741 1.00 92.62 99 SER A C 1
ATOM 713 O O . SER A 1 99 ? 40.769 0.355 -55.606 1.00 92.62 99 SER A O 1
ATOM 715 N N . SER A 1 100 ? 40.886 1.789 -57.330 1.00 89.94 100 SER A N 1
ATOM 716 C CA . SER A 1 100 ? 40.080 2.836 -56.692 1.00 89.94 100 SER A CA 1
ATOM 717 C C . SER A 1 100 ? 38.627 2.402 -56.488 1.00 89.94 100 SER A C 1
ATOM 719 O O . SER A 1 100 ? 38.066 2.648 -55.424 1.00 89.94 100 SER A O 1
ATOM 721 N N . GLU A 1 101 ? 38.022 1.745 -57.481 1.00 92.62 101 GLU A N 1
ATOM 722 C CA . GLU A 1 101 ? 36.676 1.173 -57.378 1.00 92.62 101 GLU A CA 1
ATOM 723 C C . GLU A 1 101 ? 36.609 0.145 -56.246 1.00 92.62 101 GLU A C 1
ATOM 725 O O . GLU A 1 101 ? 35.722 0.222 -55.399 1.00 92.62 101 GLU A O 1
ATOM 730 N N . ALA A 1 102 ? 37.586 -0.764 -56.168 1.00 93.06 102 ALA A N 1
ATOM 731 C CA . ALA A 1 102 ? 37.651 -1.762 -55.106 1.00 93.06 102 ALA A CA 1
ATOM 732 C C . ALA A 1 102 ? 37.764 -1.133 -53.704 1.00 93.06 102 ALA A C 1
ATOM 734 O O . ALA A 1 102 ? 37.117 -1.612 -52.772 1.00 93.06 102 ALA A O 1
ATOM 735 N N . LEU A 1 103 ? 38.544 -0.056 -53.544 1.00 92.62 103 LEU A N 1
ATOM 736 C CA . LEU A 1 103 ? 38.655 0.664 -52.270 1.00 92.62 103 LEU A CA 1
ATOM 737 C C . LEU A 1 103 ? 37.348 1.356 -51.881 1.00 92.62 103 LEU A C 1
ATOM 739 O O . LEU A 1 103 ? 36.883 1.165 -50.762 1.00 92.62 103 LEU A O 1
ATOM 743 N N . LEU A 1 104 ? 36.728 2.103 -52.798 1.00 91.81 104 LEU A N 1
ATOM 744 C CA . LEU A 1 104 ? 35.449 2.770 -52.535 1.00 91.81 104 LEU A CA 1
ATOM 745 C C . LEU A 1 104 ? 34.341 1.759 -52.226 1.00 91.81 104 LEU A C 1
ATOM 747 O O . LEU A 1 104 ? 33.537 1.985 -51.325 1.00 91.81 104 LEU A O 1
ATOM 751 N N . GLN A 1 105 ? 34.322 0.621 -52.923 1.00 95.38 105 GLN A N 1
ATOM 752 C CA . GLN A 1 105 ? 33.380 -0.460 -52.648 1.00 95.38 105 GLN A CA 1
ATOM 753 C C . GLN A 1 105 ? 33.609 -1.068 -51.256 1.00 95.38 105 GLN A C 1
ATOM 755 O O . GLN A 1 105 ? 32.643 -1.369 -50.552 1.00 95.38 105 GLN A O 1
ATOM 760 N N . ALA A 1 106 ? 34.866 -1.230 -50.833 1.00 95.69 106 ALA A N 1
ATOM 761 C CA . ALA A 1 106 ? 35.202 -1.708 -49.494 1.00 95.69 106 ALA A CA 1
ATOM 762 C C . ALA A 1 106 ? 34.819 -0.692 -48.402 1.00 95.69 106 ALA A C 1
ATOM 764 O O . ALA A 1 106 ? 34.243 -1.076 -47.383 1.00 95.69 106 ALA A O 1
ATOM 765 N N . GLU A 1 107 ? 35.079 0.600 -48.618 1.00 95.25 107 GLU A N 1
ATOM 766 C CA . GLU A 1 107 ? 34.676 1.678 -47.707 1.00 95.25 107 GLU A CA 1
ATOM 767 C C . GLU A 1 107 ? 33.155 1.788 -47.586 1.00 95.25 107 GLU A C 1
ATOM 769 O O . GLU A 1 107 ? 32.643 1.897 -46.472 1.00 95.25 107 GLU A O 1
ATOM 774 N N . LEU A 1 108 ? 32.429 1.697 -48.704 1.00 96.56 108 LEU A N 1
ATOM 775 C CA . LEU A 1 108 ? 30.967 1.695 -48.722 1.00 96.56 108 LEU A CA 1
ATOM 776 C C . LEU A 1 108 ? 30.417 0.500 -47.943 1.00 96.56 108 LEU A C 1
ATOM 778 O O . LEU A 1 108 ? 29.577 0.690 -47.069 1.00 96.56 108 LEU A O 1
ATOM 782 N N . SER A 1 109 ? 30.955 -0.700 -48.179 1.00 97.12 109 SER A N 1
ATOM 783 C CA . SER A 1 109 ? 30.536 -1.910 -47.457 1.00 97.12 109 SER A CA 1
ATOM 784 C C . SER A 1 109 ? 30.781 -1.773 -45.945 1.00 97.12 109 SER A C 1
ATOM 786 O O . SER A 1 109 ? 29.904 -2.059 -45.135 1.00 97.12 109 SER A O 1
ATOM 788 N N . SER A 1 110 ? 31.945 -1.247 -45.547 1.00 97.06 110 SER A N 1
ATOM 789 C CA . SER A 1 110 ? 32.284 -0.981 -44.141 1.00 97.06 110 SER A CA 1
ATOM 790 C C . SER A 1 110 ? 31.372 0.078 -43.500 1.00 97.06 110 SER A C 1
ATOM 792 O O . SER A 1 110 ? 30.912 -0.080 -42.363 1.00 97.06 110 SER A O 1
ATOM 794 N N . ALA A 1 111 ? 31.060 1.153 -44.229 1.00 97.06 111 ALA A N 1
ATOM 795 C CA . ALA A 1 111 ? 30.156 2.202 -43.769 1.00 97.06 111 ALA A CA 1
ATOM 796 C C . ALA A 1 111 ? 28.715 1.688 -43.616 1.00 97.06 111 ALA A C 1
ATOM 798 O O . ALA A 1 111 ? 28.059 2.012 -42.624 1.00 97.06 111 ALA A O 1
ATOM 799 N N . GLU A 1 112 ? 28.238 0.858 -44.546 1.00 97.81 112 GLU A N 1
ATOM 800 C CA . GLU A 1 112 ? 26.929 0.202 -44.478 1.00 97.81 112 GLU A CA 1
ATOM 801 C C . GLU A 1 112 ? 26.833 -0.751 -43.280 1.00 97.81 112 GLU A C 1
ATOM 803 O O . GLU A 1 112 ? 25.853 -0.700 -42.533 1.00 97.81 112 GLU A O 1
ATOM 808 N N . GLU A 1 113 ? 27.869 -1.554 -43.018 1.00 97.81 113 GLU A N 1
ATOM 809 C CA . GLU A 1 113 ? 27.935 -2.410 -41.827 1.00 97.81 113 GLU A CA 1
ATOM 810 C C . GLU A 1 113 ? 27.902 -1.597 -40.524 1.00 97.81 113 GLU A C 1
ATOM 812 O O . GLU A 1 113 ? 27.186 -1.945 -39.579 1.00 97.81 113 GLU A O 1
ATOM 817 N N . SER A 1 114 ? 28.665 -0.502 -40.459 1.00 97.56 114 SER A N 1
ATOM 818 C CA . SER A 1 114 ? 28.690 0.398 -39.300 1.00 97.56 114 SER A CA 1
ATOM 819 C C . SER A 1 114 ? 27.329 1.064 -39.075 1.00 97.56 114 SER A C 1
ATOM 821 O O . SER A 1 114 ? 26.813 1.077 -37.952 1.00 97.56 114 SER A O 1
ATOM 823 N N . LEU A 1 115 ? 26.693 1.544 -40.147 1.00 97.50 115 LEU A N 1
ATOM 824 C CA . LEU A 1 115 ? 25.351 2.118 -40.099 1.00 97.50 115 LEU A CA 1
ATOM 825 C C . LEU A 1 115 ? 24.325 1.089 -39.612 1.00 97.50 115 LEU A C 1
ATOM 827 O O . LEU A 1 115 ? 23.508 1.417 -38.751 1.00 97.50 115 LEU A O 1
ATOM 831 N N . GLY A 1 116 ? 24.395 -0.151 -40.102 1.00 97.38 116 GLY A N 1
ATOM 832 C CA . GLY A 1 116 ? 23.535 -1.249 -39.661 1.00 97.38 116 GLY A CA 1
ATOM 833 C C . GLY A 1 116 ? 23.647 -1.514 -38.157 1.00 97.38 116 GLY A C 1
ATOM 834 O O . GLY A 1 116 ? 22.627 -1.613 -37.472 1.00 97.38 116 GLY A O 1
ATOM 835 N N . LYS A 1 117 ? 24.872 -1.534 -37.610 1.00 97.94 117 LYS A N 1
ATOM 836 C CA . LYS A 1 117 ? 25.113 -1.686 -36.161 1.00 97.94 117 LYS A CA 1
ATOM 837 C C . LYS A 1 117 ? 24.516 -0.530 -35.356 1.00 97.94 117 LYS A C 1
ATOM 839 O O . LYS A 1 117 ? 23.785 -0.766 -34.398 1.00 97.94 117 LYS A O 1
ATOM 844 N N . VAL A 1 118 ? 24.756 0.718 -35.768 1.00 97.69 118 VAL A N 1
ATOM 845 C CA . VAL A 1 118 ? 24.214 1.905 -35.078 1.00 97.69 118 VAL A CA 1
ATOM 846 C C . VAL A 1 118 ? 22.684 1.939 -35.130 1.00 97.69 118 VAL A C 1
ATOM 848 O O . VAL A 1 118 ? 22.043 2.309 -34.145 1.00 97.69 118 VAL A O 1
ATOM 851 N N . GLN A 1 119 ? 22.078 1.543 -36.251 1.00 97.94 119 GLN A N 1
ATOM 852 C CA . GLN A 1 119 ? 20.623 1.451 -36.377 1.00 97.94 119 GLN A CA 1
ATOM 853 C C . GLN A 1 119 ? 20.037 0.368 -35.463 1.00 97.94 119 GLN A C 1
ATOM 855 O O . GLN A 1 119 ? 19.030 0.626 -34.801 1.00 97.94 119 GLN A O 1
ATOM 860 N N . ALA A 1 120 ? 20.681 -0.799 -35.368 1.00 97.38 120 ALA A N 1
ATOM 861 C CA . ALA A 1 120 ? 20.277 -1.860 -34.446 1.00 97.38 120 ALA A CA 1
ATOM 862 C C . ALA A 1 120 ? 20.382 -1.412 -32.975 1.00 97.38 120 ALA A C 1
ATOM 864 O O . ALA A 1 120 ? 19.427 -1.569 -32.210 1.00 97.38 120 ALA A O 1
ATOM 865 N N . ASP A 1 121 ? 21.489 -0.768 -32.594 1.00 97.81 121 ASP A N 1
ATOM 866 C CA . ASP A 1 121 ? 21.687 -0.217 -31.248 1.00 97.81 121 ASP A CA 1
ATOM 867 C C . ASP A 1 121 ? 20.654 0.861 -30.910 1.00 97.81 121 ASP A C 1
ATOM 869 O O . ASP A 1 121 ? 20.130 0.905 -29.792 1.00 97.81 121 ASP A O 1
ATOM 873 N N . LYS A 1 122 ? 20.336 1.738 -31.870 1.00 97.94 122 LYS A N 1
ATOM 874 C CA . LYS A 1 122 ? 19.297 2.759 -31.715 1.00 97.94 122 LYS A CA 1
ATOM 875 C C . LYS A 1 122 ? 17.933 2.116 -31.475 1.00 97.94 122 LYS A C 1
ATOM 877 O O . LYS A 1 122 ? 17.274 2.481 -30.505 1.00 97.94 122 LYS A O 1
ATOM 882 N N . ALA A 1 123 ? 17.535 1.155 -32.309 1.00 97.94 123 ALA A N 1
ATOM 883 C CA . ALA A 1 123 ? 16.258 0.459 -32.169 1.00 97.94 123 ALA A CA 1
ATOM 884 C C . ALA A 1 123 ? 16.148 -0.261 -30.812 1.00 97.94 123 ALA A C 1
ATOM 886 O O . ALA A 1 123 ? 15.129 -0.154 -30.128 1.00 97.94 123 ALA A O 1
ATOM 887 N N . SER A 1 124 ? 17.227 -0.920 -30.374 1.00 98.12 124 SER A N 1
ATOM 888 C CA . SER A 1 124 ? 17.311 -1.564 -29.058 1.00 98.12 124 SER A CA 1
ATOM 889 C C . SER A 1 124 ? 17.127 -0.560 -27.910 1.00 98.12 124 SER A C 1
ATOM 891 O O . SER A 1 124 ? 16.305 -0.771 -27.015 1.00 98.12 124 SER A O 1
ATOM 893 N N . LYS A 1 125 ? 17.816 0.589 -27.961 1.00 97.44 125 LYS A N 1
ATOM 894 C CA . LYS A 1 125 ? 17.683 1.655 -26.953 1.00 97.44 125 LYS A CA 1
ATOM 895 C C . LYS A 1 125 ? 16.291 2.282 -26.939 1.00 97.44 125 LYS A C 1
ATOM 897 O O . LYS A 1 125 ? 15.755 2.515 -25.860 1.00 97.44 125 LYS A O 1
ATOM 902 N N . GLU A 1 126 ? 15.692 2.542 -28.100 1.00 98.25 126 GLU A N 1
ATOM 903 C CA . GLU A 1 126 ? 14.329 3.083 -28.200 1.00 98.25 126 GLU A CA 1
ATOM 904 C C . GLU A 1 126 ? 13.298 2.116 -27.602 1.00 98.25 126 GLU A C 1
ATOM 906 O O . GLU A 1 126 ? 12.444 2.541 -26.820 1.00 98.25 126 GLU A O 1
ATOM 911 N N . SER A 1 127 ? 13.436 0.814 -27.872 1.00 96.94 127 SER A N 1
ATOM 912 C CA . SER A 1 127 ? 12.620 -0.226 -27.234 1.00 96.94 127 SER A CA 1
ATOM 913 C C . SER A 1 127 ? 12.823 -0.262 -25.715 1.00 96.94 127 SER A C 1
ATOM 915 O O . SER A 1 127 ? 11.852 -0.343 -24.962 1.00 96.94 127 SER A O 1
ATOM 917 N N . GLY A 1 128 ? 14.069 -0.153 -25.241 1.00 97.19 128 GLY A N 1
ATOM 918 C CA . GLY A 1 128 ? 14.385 -0.100 -23.811 1.00 97.19 128 GLY A CA 1
ATOM 919 C C . GLY A 1 128 ? 13.774 1.117 -23.110 1.00 97.19 128 GLY A C 1
ATOM 920 O O . GLY A 1 128 ? 13.205 0.987 -22.027 1.00 97.19 128 GLY A O 1
ATOM 921 N N . VAL A 1 129 ? 13.818 2.293 -23.744 1.00 97.81 129 VAL A N 1
ATOM 922 C CA . VAL A 1 129 ? 13.183 3.516 -23.225 1.00 97.81 129 VAL A CA 1
ATOM 923 C C . VAL A 1 129 ? 11.667 3.356 -23.149 1.00 97.81 129 VAL A C 1
ATOM 925 O O . VAL A 1 129 ? 11.081 3.710 -22.128 1.00 97.81 129 VAL A O 1
ATOM 928 N N . ALA A 1 130 ? 11.033 2.801 -24.185 1.00 97.75 130 ALA A N 1
ATOM 929 C CA . ALA A 1 130 ? 9.593 2.556 -24.187 1.00 97.75 130 ALA A CA 1
ATOM 930 C C . ALA A 1 130 ? 9.178 1.587 -23.065 1.00 97.75 130 ALA A C 1
ATOM 932 O O . ALA A 1 130 ? 8.236 1.873 -22.327 1.00 97.75 130 ALA A O 1
ATOM 933 N N . HIS A 1 131 ? 9.927 0.496 -22.879 1.00 97.25 131 HIS A N 1
ATOM 934 C CA . HIS A 1 131 ? 9.690 -0.467 -21.804 1.00 97.25 131 HIS A CA 1
ATOM 935 C C . HIS A 1 131 ? 9.851 0.162 -20.411 1.00 97.25 131 HIS A C 1
ATOM 937 O O . HIS A 1 131 ? 8.977 0.022 -19.558 1.00 97.25 131 HIS A O 1
ATOM 943 N N . CYS A 1 132 ? 10.939 0.900 -20.170 1.00 97.38 132 CYS A N 1
ATOM 944 C CA . CYS A 1 132 ? 11.154 1.586 -18.894 1.00 97.38 132 CYS A CA 1
ATOM 945 C C . CYS A 1 132 ? 10.076 2.642 -18.614 1.00 97.38 132 CYS A C 1
ATOM 947 O O . CYS A 1 132 ? 9.641 2.774 -17.472 1.00 97.38 132 CYS A O 1
ATOM 949 N N . ALA A 1 133 ? 9.621 3.374 -19.635 1.00 98.06 133 ALA A N 1
ATOM 950 C CA . ALA A 1 133 ? 8.547 4.351 -19.490 1.00 98.06 133 ALA A CA 1
ATOM 951 C C . ALA A 1 133 ? 7.219 3.687 -19.089 1.00 98.06 133 ALA A C 1
ATOM 953 O O . ALA A 1 133 ? 6.553 4.185 -18.182 1.00 98.06 133 ALA A O 1
ATOM 954 N N . ALA A 1 134 ? 6.871 2.552 -19.705 1.00 97.62 134 ALA A N 1
ATOM 955 C CA . ALA A 1 134 ? 5.703 1.761 -19.317 1.00 97.62 134 ALA A CA 1
ATOM 956 C C . ALA A 1 134 ? 5.823 1.260 -17.867 1.00 97.62 134 ALA A C 1
ATOM 958 O O . ALA A 1 134 ? 4.941 1.515 -17.053 1.00 97.62 134 ALA A O 1
ATOM 959 N N . ALA A 1 135 ? 6.969 0.679 -17.498 1.00 98.00 135 ALA A N 1
ATOM 960 C CA . ALA A 1 135 ? 7.202 0.186 -16.141 1.00 98.00 135 ALA A CA 1
ATOM 961 C C . ALA A 1 135 ? 7.137 1.291 -15.066 1.00 98.00 135 ALA A C 1
ATOM 963 O O . ALA A 1 135 ? 6.704 1.037 -13.943 1.00 98.00 135 ALA A O 1
ATOM 964 N N . ILE A 1 136 ? 7.571 2.518 -15.382 1.00 97.62 136 ILE A N 1
ATOM 965 C CA . ILE A 1 136 ? 7.428 3.675 -14.483 1.00 97.62 136 ILE A CA 1
ATOM 966 C C . ILE A 1 136 ? 5.953 4.059 -14.329 1.00 97.62 136 ILE A C 1
ATOM 968 O O . ILE A 1 136 ? 5.520 4.321 -13.208 1.00 97.62 136 ILE A O 1
ATOM 972 N N . ALA A 1 137 ? 5.188 4.086 -15.424 1.00 97.94 137 ALA A N 1
ATOM 973 C CA . ALA A 1 137 ? 3.764 4.407 -15.383 1.00 97.94 137 ALA A CA 1
ATOM 974 C C . ALA A 1 137 ? 2.976 3.386 -14.544 1.00 97.94 137 ALA A C 1
ATOM 976 O O . ALA A 1 137 ? 2.209 3.789 -13.669 1.00 97.94 137 ALA A O 1
ATOM 977 N N . ASP A 1 138 ? 3.238 2.091 -14.733 1.00 97.25 138 ASP A N 1
ATOM 978 C CA . ASP A 1 138 ? 2.594 1.012 -13.975 1.00 97.25 138 ASP A CA 1
ATOM 979 C C . ASP A 1 138 ? 2.916 1.108 -12.477 1.00 97.25 138 ASP A C 1
ATOM 981 O O . ASP A 1 138 ? 2.027 1.027 -11.627 1.00 97.25 138 ASP A O 1
ATOM 985 N N . LYS A 1 139 ? 4.188 1.350 -12.129 1.00 97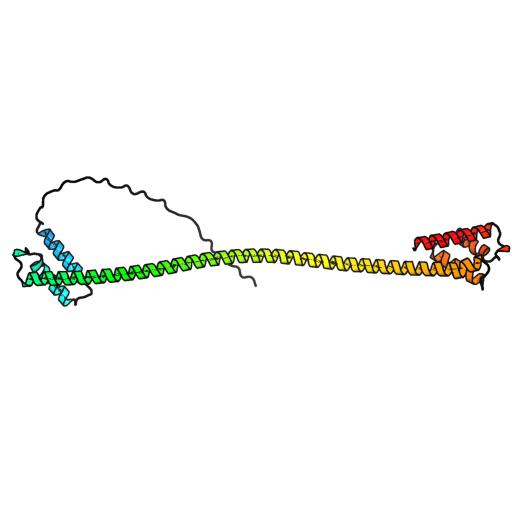.88 139 LYS A N 1
ATOM 986 C CA . LYS A 1 139 ? 4.606 1.524 -10.729 1.00 97.88 139 LYS A CA 1
ATOM 987 C C . LYS A 1 139 ? 3.990 2.760 -10.081 1.00 97.88 139 LYS A C 1
ATOM 989 O O . LYS A 1 139 ? 3.612 2.687 -8.918 1.00 97.88 139 LYS A O 1
ATOM 994 N N . ALA A 1 140 ? 3.861 3.865 -10.814 1.00 98.19 140 ALA A N 1
ATOM 995 C CA . ALA A 1 140 ? 3.215 5.071 -10.304 1.00 98.19 140 ALA A CA 1
ATOM 996 C C . ALA A 1 140 ? 1.724 4.833 -10.008 1.00 98.19 140 ALA A C 1
ATOM 998 O O . ALA A 1 140 ? 1.226 5.265 -8.972 1.00 98.19 140 ALA A O 1
ATOM 999 N N . GLN A 1 141 ? 1.018 4.095 -10.871 1.00 98.00 141 GLN A N 1
ATOM 1000 C CA . GLN A 1 141 ? -0.373 3.706 -10.616 1.00 98.00 141 GLN A CA 1
ATOM 1001 C C . GLN A 1 141 ? -0.498 2.788 -9.393 1.00 98.00 141 GLN A C 1
ATOM 1003 O O . GLN A 1 141 ? -1.378 2.996 -8.557 1.00 98.00 141 GLN A O 1
ATOM 1008 N N . ALA A 1 142 ? 0.398 1.806 -9.257 1.00 97.56 142 ALA A N 1
ATOM 1009 C CA . ALA A 1 142 ? 0.425 0.913 -8.101 1.00 97.56 142 ALA A CA 1
ATOM 1010 C C . ALA A 1 142 ? 0.721 1.662 -6.787 1.00 97.56 142 ALA A C 1
ATOM 1012 O O . ALA A 1 142 ? 0.113 1.360 -5.762 1.00 97.56 142 ALA A O 1
ATOM 1013 N N . GLU A 1 143 ? 1.616 2.654 -6.812 1.00 97.75 143 GLU A N 1
ATOM 1014 C CA . GLU A 1 143 ? 1.927 3.497 -5.653 1.00 97.75 143 GLU A CA 1
ATOM 1015 C C . GLU A 1 143 ? 0.707 4.307 -5.194 1.00 97.75 143 GLU A C 1
ATOM 1017 O O . GLU A 1 143 ? 0.384 4.309 -4.006 1.00 97.75 143 GLU A O 1
ATOM 1022 N N . GLU A 1 144 ? -0.003 4.961 -6.116 1.00 97.88 144 GLU A N 1
ATOM 1023 C CA . GLU A 1 144 ? -1.206 5.733 -5.779 1.00 97.88 144 GLU A CA 1
ATOM 1024 C C . GLU A 1 144 ? -2.334 4.837 -5.244 1.00 97.88 144 GLU A C 1
ATOM 1026 O O . GLU A 1 144 ? -2.985 5.183 -4.256 1.00 97.88 144 GLU A O 1
ATOM 1031 N N . ALA A 1 145 ? -2.514 3.642 -5.816 1.00 97.94 145 ALA A N 1
ATOM 1032 C CA . ALA A 1 145 ? -3.455 2.655 -5.289 1.00 97.94 145 ALA A CA 1
ATOM 1033 C C . ALA A 1 145 ? -3.079 2.208 -3.863 1.00 97.94 145 ALA A C 1
ATOM 1035 O O . ALA A 1 145 ? -3.939 2.148 -2.983 1.00 97.94 145 ALA A O 1
ATOM 1036 N N . ALA A 1 146 ? -1.793 1.950 -3.604 1.00 98.06 146 ALA A N 1
ATOM 1037 C CA . ALA A 1 146 ? -1.310 1.569 -2.278 1.00 98.06 146 ALA A CA 1
ATOM 1038 C C . ALA A 1 146 ? -1.499 2.691 -1.242 1.00 98.06 146 ALA A C 1
ATOM 1040 O O . ALA A 1 146 ? -1.901 2.413 -0.112 1.00 98.06 146 ALA A O 1
ATOM 1041 N N . LYS A 1 147 ? -1.276 3.958 -1.619 1.00 98.31 147 LYS A N 1
ATOM 1042 C CA . LYS A 1 147 ? -1.551 5.117 -0.751 1.00 98.31 147 LYS A CA 1
ATOM 1043 C C . LYS A 1 147 ? -3.027 5.210 -0.379 1.00 98.31 147 LYS A C 1
ATOM 1045 O O . LYS A 1 147 ? -3.337 5.439 0.786 1.00 98.31 147 LYS A O 1
ATOM 1050 N N . ALA A 1 148 ? -3.931 5.005 -1.337 1.00 98.12 148 ALA A N 1
ATOM 1051 C CA . ALA A 1 148 ? -5.367 5.029 -1.071 1.00 98.12 148 ALA A CA 1
ATOM 1052 C C . ALA A 1 148 ? -5.781 3.938 -0.066 1.00 98.12 148 ALA A C 1
ATOM 1054 O O . ALA A 1 148 ? -6.520 4.220 0.877 1.00 98.12 148 ALA A O 1
ATOM 1055 N N . VAL A 1 149 ? -5.248 2.718 -0.215 1.00 98.25 149 VAL A N 1
ATOM 1056 C CA . VAL A 1 149 ? -5.483 1.615 0.734 1.00 98.25 149 VAL A CA 1
ATOM 1057 C C . VAL A 1 149 ? -4.918 1.936 2.120 1.00 98.25 149 VAL A C 1
ATOM 1059 O O . VAL A 1 149 ? -5.598 1.708 3.118 1.00 98.25 149 VAL A O 1
ATOM 1062 N N . LEU A 1 150 ? -3.705 2.494 2.197 1.00 98.06 150 LEU A N 1
ATOM 1063 C CA . LEU A 1 150 ? -3.084 2.897 3.462 1.00 98.06 150 LEU A CA 1
ATOM 1064 C C . LEU A 1 150 ? -3.936 3.938 4.202 1.00 98.06 150 LEU A C 1
ATOM 1066 O O . LEU A 1 150 ? -4.162 3.793 5.400 1.00 98.06 150 LEU A O 1
ATOM 1070 N N . HIS A 1 151 ? -4.418 4.965 3.497 1.00 97.88 151 HIS A N 1
ATOM 1071 C CA . HIS A 1 151 ? -5.274 5.996 4.085 1.00 97.88 151 HIS A CA 1
ATOM 1072 C C . HIS A 1 151 ? -6.576 5.408 4.632 1.00 97.88 151 HIS A C 1
ATOM 1074 O O . HIS A 1 151 ? -6.893 5.626 5.797 1.00 97.88 151 HIS A O 1
ATOM 1080 N N . ALA A 1 152 ? -7.272 4.587 3.841 1.00 98.00 152 ALA A N 1
ATOM 1081 C CA . ALA A 1 152 ? -8.503 3.938 4.288 1.00 98.00 152 ALA A CA 1
ATOM 1082 C C . ALA A 1 152 ? -8.280 3.035 5.518 1.00 98.00 152 ALA A C 1
ATOM 1084 O O . ALA A 1 152 ? -9.103 3.013 6.432 1.00 98.00 152 ALA A O 1
ATOM 1085 N N . ALA A 1 153 ? -7.158 2.310 5.568 1.00 98.00 153 ALA A N 1
ATOM 1086 C CA . ALA A 1 153 ? -6.802 1.479 6.717 1.00 98.00 153 ALA A CA 1
ATOM 1087 C C . ALA A 1 153 ? -6.473 2.312 7.968 1.00 98.00 153 ALA A C 1
ATOM 1089 O O . ALA A 1 153 ? -6.828 1.912 9.076 1.00 98.00 153 ALA A O 1
ATOM 1090 N N . ALA A 1 154 ? -5.821 3.466 7.804 1.00 98.38 154 ALA A N 1
ATOM 1091 C CA . ALA A 1 154 ? -5.529 4.379 8.905 1.00 98.38 154 ALA A CA 1
ATOM 1092 C C . ALA A 1 154 ? -6.815 4.970 9.503 1.00 98.38 154 ALA A C 1
ATOM 1094 O O . ALA A 1 154 ? -6.977 4.957 10.722 1.00 98.38 154 ALA A O 1
ATOM 1095 N N . ASP A 1 155 ? -7.753 5.404 8.658 1.00 97.94 155 ASP A N 1
ATOM 1096 C CA . ASP A 1 155 ? -9.050 5.924 9.104 1.00 97.94 155 ASP A CA 1
ATOM 1097 C C . ASP A 1 155 ? -9.858 4.842 9.843 1.00 97.94 155 ASP A C 1
ATOM 1099 O O . ASP A 1 155 ? -10.411 5.089 10.917 1.00 97.94 155 ASP A O 1
ATOM 1103 N N . ALA A 1 156 ? -9.866 3.610 9.319 1.00 98.06 156 ALA A N 1
ATOM 1104 C CA . ALA A 1 156 ? -10.524 2.474 9.962 1.00 98.06 156 ALA A CA 1
ATOM 1105 C C . ALA A 1 156 ? -9.906 2.123 11.327 1.00 98.06 156 ALA A C 1
ATOM 1107 O O . ALA A 1 156 ? -10.632 1.777 12.259 1.00 98.06 156 ALA A O 1
ATOM 1108 N N . LEU A 1 157 ? -8.579 2.230 11.467 1.00 98.19 157 LEU A N 1
ATOM 1109 C CA . LEU A 1 157 ? -7.886 2.007 12.737 1.00 98.19 157 LEU A CA 1
ATOM 1110 C C . LEU A 1 157 ? -8.304 3.039 13.790 1.00 98.19 157 LEU A C 1
ATOM 1112 O O . LEU A 1 157 ? -8.589 2.657 14.924 1.00 98.19 157 LEU A O 1
ATOM 1116 N N . VAL A 1 158 ? -8.358 4.324 13.425 1.00 98.56 158 VAL A N 1
ATOM 1117 C CA . VAL A 1 158 ? -8.782 5.399 14.338 1.00 98.56 158 VAL A CA 1
ATOM 1118 C C . VAL A 1 158 ? -10.219 5.165 14.801 1.00 98.56 158 VAL A C 1
ATOM 1120 O O . VAL A 1 158 ? -10.475 5.154 16.003 1.00 98.56 158 VAL A O 1
ATOM 1123 N N . ALA A 1 159 ? -11.134 4.869 13.874 1.00 98.19 159 ALA A N 1
ATOM 1124 C CA . ALA A 1 159 ? -12.526 4.573 14.212 1.00 98.19 159 ALA A CA 1
ATOM 1125 C C . ALA A 1 159 ? -12.657 3.353 15.146 1.00 98.19 159 ALA A C 1
ATOM 1127 O O . ALA A 1 159 ? -13.435 3.377 16.100 1.00 98.19 159 ALA A O 1
ATOM 1128 N N . ALA A 1 160 ? -11.871 2.295 14.914 1.00 98.19 160 ALA A N 1
ATOM 1129 C CA . ALA A 1 160 ? -11.859 1.114 15.775 1.00 98.19 160 ALA A CA 1
ATOM 1130 C C . ALA A 1 160 ? -11.321 1.418 17.185 1.00 98.19 160 ALA A C 1
ATOM 1132 O O . ALA A 1 160 ? -11.852 0.901 18.167 1.00 98.19 160 ALA A O 1
ATOM 1133 N N . GLN A 1 161 ? -10.299 2.273 17.306 1.00 98.44 161 GLN A N 1
ATOM 1134 C CA . GLN A 1 161 ? -9.768 2.706 18.602 1.00 98.44 161 GLN A CA 1
ATOM 1135 C C . GLN A 1 161 ? -10.792 3.524 19.393 1.00 98.44 161 GLN A C 1
ATOM 1137 O O . GLN A 1 161 ? -10.988 3.269 20.580 1.00 98.44 161 GLN A O 1
ATOM 1142 N N . GLU A 1 162 ? -11.475 4.468 18.746 1.00 98.31 162 GLU A N 1
ATOM 1143 C CA . GLU A 1 162 ? -12.531 5.265 19.379 1.00 98.31 162 GLU A CA 1
ATOM 1144 C C . GLU A 1 162 ? -13.696 4.385 19.847 1.00 98.31 162 GLU A C 1
ATOM 1146 O O . GLU A 1 162 ? -14.137 4.505 20.992 1.00 98.31 162 GLU A O 1
ATOM 1151 N N . ALA A 1 163 ? -14.143 3.449 19.003 1.00 98.12 163 ALA A N 1
ATOM 1152 C CA . ALA A 1 163 ? -15.192 2.495 19.352 1.00 98.12 163 ALA A CA 1
ATOM 1153 C C . ALA A 1 163 ? -14.790 1.597 20.535 1.00 98.12 163 ALA A C 1
ATOM 1155 O O . ALA A 1 163 ? -15.596 1.377 21.438 1.00 98.12 163 ALA A O 1
ATOM 1156 N N . SER A 1 164 ? -13.538 1.126 20.569 1.00 97.69 164 SER A N 1
ATOM 1157 C CA . SER A 1 164 ? -13.013 0.324 21.681 1.00 97.69 164 SER A CA 1
ATOM 1158 C C . SER A 1 164 ? -12.984 1.115 22.989 1.00 97.69 164 SER A C 1
ATOM 1160 O O . SER A 1 164 ? -13.428 0.614 24.017 1.00 97.69 164 SER A O 1
ATOM 1162 N N . LEU A 1 165 ? -12.508 2.364 22.962 1.00 98.50 165 LEU A N 1
ATOM 1163 C CA . LEU A 1 165 ? -12.478 3.226 24.148 1.00 98.50 165 LEU A CA 1
ATOM 1164 C C . LEU A 1 165 ? -13.881 3.525 24.679 1.00 98.50 165 LEU A C 1
ATOM 1166 O O . LEU A 1 165 ? -14.071 3.613 25.893 1.00 98.50 165 LEU A O 1
ATOM 1170 N N . GLN A 1 166 ? -14.860 3.696 23.789 1.00 98.06 166 GLN A N 1
ATOM 1171 C CA . GLN A 1 166 ? -16.246 3.897 24.192 1.00 98.06 166 GLN A CA 1
ATOM 1172 C C . GLN A 1 166 ? -16.829 2.627 24.821 1.00 98.06 166 GLN A C 1
ATOM 1174 O O . GLN A 1 166 ? -17.375 2.701 25.919 1.00 98.06 166 GLN A O 1
ATOM 1179 N N . ALA A 1 167 ? -16.623 1.464 24.198 1.00 98.06 167 ALA A N 1
ATOM 1180 C CA . ALA A 1 167 ? -17.071 0.184 24.741 1.00 98.06 167 ALA A CA 1
ATOM 1181 C C . ALA A 1 167 ? -16.462 -0.113 26.125 1.00 98.06 167 ALA A C 1
ATOM 1183 O O . ALA A 1 167 ? -17.174 -0.548 27.024 1.00 98.06 167 ALA A O 1
ATOM 1184 N N . GLU A 1 168 ? -15.176 0.185 26.339 1.00 98.50 168 GLU A N 1
ATOM 1185 C CA . GLU A 1 168 ? -14.530 0.038 27.652 1.00 98.50 168 GLU A CA 1
ATOM 1186 C C . GLU A 1 168 ? -15.137 0.955 28.722 1.00 98.50 168 GLU A C 1
ATOM 1188 O O . GLU A 1 168 ? -15.221 0.577 29.892 1.00 98.50 168 GLU A O 1
ATOM 1193 N N . ARG A 1 169 ? -15.542 2.176 28.352 1.00 98.00 169 ARG A N 1
ATOM 1194 C CA . ARG A 1 169 ? -16.219 3.095 29.278 1.00 98.00 169 ARG A CA 1
ATOM 1195 C C . ARG A 1 169 ? -17.595 2.574 29.650 1.00 98.00 169 ARG A C 1
ATOM 1197 O O . ARG A 1 169 ? -17.908 2.530 30.836 1.00 98.00 169 ARG A O 1
ATOM 1204 N N . ASP A 1 170 ? -18.371 2.165 28.654 1.00 97.50 170 ASP A N 1
ATOM 1205 C CA . ASP A 1 170 ? -19.725 1.654 28.852 1.00 97.50 170 ASP A CA 1
ATOM 1206 C C . ASP A 1 170 ? -19.699 0.371 29.691 1.00 97.50 170 ASP A C 1
ATOM 1208 O O . ASP A 1 170 ? -20.479 0.238 30.630 1.00 97.50 170 ASP A O 1
ATOM 1212 N N . GLN A 1 171 ? -18.728 -0.517 29.443 1.00 98.19 171 GLN A N 1
ATOM 1213 C CA . GLN A 1 171 ? -18.500 -1.702 30.267 1.00 98.19 171 GLN A CA 1
ATOM 1214 C C . GLN A 1 171 ? -18.200 -1.330 31.724 1.00 98.19 171 GLN A C 1
ATOM 1216 O O . GLN A 1 171 ? -18.852 -1.842 32.625 1.00 98.19 171 GLN A O 1
ATOM 1221 N N . ARG A 1 172 ? -17.259 -0.411 31.980 1.00 98.31 172 ARG A N 1
ATOM 1222 C CA . ARG A 1 172 ? -16.919 -0.001 33.357 1.00 98.31 172 ARG A CA 1
ATOM 1223 C C . ARG A 1 172 ? -18.096 0.623 34.099 1.00 98.31 172 ARG A C 1
ATOM 1225 O O . ARG A 1 172 ? -18.201 0.449 35.310 1.00 98.31 172 ARG A O 1
ATOM 1232 N N . LEU A 1 173 ? -18.937 1.382 33.398 1.00 97.81 173 LEU A N 1
ATOM 1233 C CA . LEU A 1 173 ? -20.153 1.951 33.976 1.00 97.81 173 LEU A CA 1
ATOM 1234 C C . LEU A 1 173 ? -21.153 0.845 34.320 1.00 97.81 173 LEU A C 1
ATOM 1236 O O . LEU A 1 173 ? -21.623 0.802 35.454 1.00 97.81 173 LEU A O 1
ATOM 1240 N N . GLY A 1 174 ? -21.407 -0.077 33.387 1.00 97.38 174 GLY A N 1
ATOM 1241 C CA . GLY A 1 174 ? -22.287 -1.224 33.613 1.00 97.38 174 GLY A CA 1
ATOM 1242 C C . GLY A 1 174 ? -21.813 -2.124 34.757 1.00 97.38 174 GLY A C 1
ATOM 1243 O O . GLY A 1 174 ? -22.609 -2.479 35.620 1.00 97.38 174 GLY A O 1
ATOM 1244 N N . ASP A 1 175 ? -20.514 -2.421 34.828 1.00 97.75 175 ASP A N 1
ATOM 1245 C CA . ASP A 1 175 ? -19.917 -3.212 35.910 1.00 97.75 175 ASP A CA 1
ATOM 1246 C C . ASP A 1 175 ? -20.099 -2.517 37.271 1.00 97.75 175 ASP A C 1
ATOM 1248 O O . ASP A 1 175 ? -20.451 -3.155 38.262 1.00 97.75 175 ASP A O 1
ATOM 1252 N N . ALA A 1 176 ? -19.914 -1.193 37.333 1.00 97.69 176 ALA A N 1
ATOM 1253 C CA . ALA A 1 176 ? -20.118 -0.428 38.562 1.00 97.69 176 ALA A CA 1
ATOM 1254 C C . ALA A 1 176 ? -21.592 -0.402 39.005 1.00 97.69 176 ALA A C 1
ATOM 1256 O O . ALA A 1 176 ? -21.877 -0.486 40.202 1.00 97.69 176 ALA A O 1
ATOM 1257 N N . GLU A 1 177 ? -22.528 -0.289 38.061 1.00 97.06 177 GLU A N 1
ATOM 1258 C CA . GLU A 1 177 ? -23.967 -0.358 38.335 1.00 97.06 177 GLU A CA 1
ATOM 1259 C C . GLU A 1 177 ? -24.384 -1.751 38.819 1.00 97.06 177 GLU A C 1
ATOM 1261 O O . GLU A 1 177 ? -25.131 -1.855 39.796 1.00 97.06 177 GLU A O 1
ATOM 1266 N N . LEU A 1 178 ? -23.853 -2.808 38.197 1.00 96.62 178 LEU A N 1
ATOM 1267 C CA . LEU A 1 178 ? -24.095 -4.198 38.577 1.00 96.62 178 LEU A CA 1
ATOM 1268 C C . LEU A 1 178 ? -23.588 -4.487 39.994 1.00 96.62 178 LEU A C 1
ATOM 1270 O O . LEU A 1 178 ? -24.337 -5.008 40.816 1.00 96.62 178 LEU A O 1
ATOM 1274 N N . GLU A 1 179 ? -22.352 -4.097 40.315 1.00 97.62 179 GLU A N 1
ATOM 1275 C CA . GLU A 1 179 ? -21.784 -4.247 41.662 1.00 97.62 179 GLU A CA 1
ATOM 1276 C C . GLU A 1 179 ? -22.594 -3.469 42.709 1.00 97.62 179 GLU A C 1
ATOM 1278 O O . GLU A 1 179 ? -22.870 -3.966 43.805 1.00 97.62 179 GLU A O 1
ATOM 1283 N N . ALA A 1 180 ? -23.051 -2.257 42.373 1.00 96.19 180 ALA A N 1
ATOM 1284 C CA . ALA A 1 180 ? -23.911 -1.478 43.258 1.00 96.19 180 ALA A CA 1
ATOM 1285 C C . ALA A 1 180 ? -25.281 -2.145 43.481 1.00 96.19 180 ALA A C 1
ATOM 1287 O O . ALA A 1 180 ? -25.807 -2.098 44.597 1.00 96.19 180 ALA A O 1
ATOM 1288 N N . ALA A 1 181 ? -25.868 -2.758 42.449 1.00 96.12 181 ALA A N 1
ATOM 1289 C CA . ALA A 1 181 ? -27.117 -3.508 42.552 1.00 96.12 181 ALA A CA 1
ATOM 1290 C C . ALA A 1 181 ? -26.940 -4.788 43.383 1.00 96.12 181 ALA A C 1
ATOM 1292 O O . ALA A 1 181 ? -27.704 -5.009 44.322 1.00 96.12 181 ALA A O 1
ATOM 1293 N N . ALA A 1 182 ? -25.878 -5.557 43.131 1.00 96.88 182 ALA A N 1
ATOM 1294 C CA . ALA A 1 182 ? -25.531 -6.759 43.887 1.00 96.88 182 ALA A CA 1
ATOM 1295 C C . ALA A 1 182 ? -25.299 -6.455 45.377 1.00 96.88 182 ALA A C 1
ATOM 1297 O O . ALA A 1 182 ? -25.798 -7.166 46.252 1.00 96.88 182 ALA A O 1
ATOM 1298 N N . GLY A 1 183 ? -24.613 -5.348 45.685 1.00 96.19 183 GLY A N 1
ATOM 1299 C CA . GLY A 1 183 ? -24.432 -4.880 47.059 1.00 96.19 183 GLY A CA 1
ATOM 1300 C C . GLY A 1 183 ? -25.754 -4.533 47.753 1.00 96.19 183 GLY A C 1
ATOM 1301 O O . GLY A 1 183 ? -25.957 -4.897 48.912 1.00 96.19 183 GLY A O 1
ATOM 1302 N N . LYS A 1 184 ? -26.685 -3.873 47.047 1.00 96.31 184 LYS A N 1
ATOM 1303 C CA . LYS A 1 184 ? -28.032 -3.578 47.569 1.00 96.31 184 LYS A CA 1
ATOM 1304 C C . LYS A 1 184 ? -28.851 -4.847 47.789 1.00 96.31 184 LYS A C 1
ATOM 1306 O O . LYS A 1 184 ? -29.492 -4.956 48.831 1.00 96.31 184 LYS A O 1
ATOM 1311 N N . LEU A 1 185 ? -28.816 -5.783 46.842 1.00 96.88 185 LEU A N 1
ATOM 1312 C CA . LEU A 1 185 ? -29.504 -7.069 46.935 1.00 96.88 185 LEU A CA 1
ATOM 1313 C C . LEU A 1 185 ? -29.032 -7.847 48.167 1.00 96.88 185 LEU A C 1
ATOM 1315 O O . LEU A 1 185 ? -29.851 -8.233 48.997 1.00 96.88 185 LEU A O 1
ATOM 1319 N N . SER A 1 186 ? -27.715 -7.994 48.328 1.00 96.81 186 SER A N 1
ATOM 1320 C CA . SER A 1 186 ? -27.108 -8.682 49.472 1.00 96.81 186 SER A CA 1
ATOM 1321 C C . SER A 1 186 ? -27.509 -8.040 50.806 1.00 96.81 186 SER A C 1
ATOM 1323 O O . SER A 1 186 ? -27.991 -8.725 51.708 1.00 96.81 186 SER A O 1
ATOM 1325 N N . ALA A 1 187 ? -27.427 -6.708 50.912 1.00 95.56 187 ALA A N 1
ATOM 1326 C CA . ALA A 1 187 ? -27.837 -5.988 52.119 1.00 95.56 187 ALA A CA 1
ATOM 1327 C C . ALA A 1 187 ? -29.339 -6.148 52.427 1.00 95.56 187 ALA A C 1
ATOM 1329 O O . ALA A 1 187 ? -29.733 -6.254 53.589 1.00 95.56 187 ALA A O 1
ATOM 1330 N N . LEU A 1 188 ? -30.193 -6.169 51.400 1.00 96.31 188 LEU A N 1
ATOM 1331 C CA . LEU A 1 188 ? -31.634 -6.356 51.556 1.00 96.31 188 LEU A CA 1
ATOM 1332 C C . LEU A 1 188 ? -31.973 -7.781 52.015 1.00 96.31 188 LEU A C 1
ATOM 1334 O O . LEU A 1 188 ? -32.780 -7.952 52.932 1.00 96.31 188 LEU A O 1
ATOM 1338 N N . GLN A 1 189 ? -31.334 -8.786 51.412 1.00 96.25 189 GLN A N 1
ATOM 1339 C CA . GLN A 1 189 ? -31.459 -10.192 51.800 1.00 96.25 189 GLN A CA 1
ATOM 1340 C C . GLN A 1 189 ? -30.981 -10.410 53.244 1.00 96.25 189 GLN A C 1
ATOM 1342 O O . GLN A 1 189 ? -31.662 -11.082 54.020 1.00 96.25 189 GLN A O 1
ATOM 1347 N N . GLU A 1 190 ? -29.873 -9.783 53.648 1.00 96.31 190 GLU A N 1
ATOM 1348 C CA . GLU A 1 190 ? -29.380 -9.842 55.027 1.00 96.31 190 GLU A CA 1
ATOM 1349 C C . GLU A 1 190 ? -30.380 -9.229 56.017 1.00 96.31 190 GLU A C 1
ATOM 1351 O O . GLU A 1 190 ? -30.672 -9.839 57.046 1.00 96.31 190 GLU A O 1
ATOM 1356 N N . VAL A 1 191 ? -30.951 -8.055 55.723 1.00 96.75 191 VAL A N 1
ATOM 1357 C CA . VAL A 1 191 ? -31.961 -7.425 56.595 1.00 96.75 191 VAL A CA 1
ATOM 1358 C C . VAL A 1 191 ? -33.227 -8.274 56.695 1.00 96.75 191 VAL A C 1
ATOM 1360 O O . VAL A 1 191 ? -33.802 -8.381 57.784 1.00 96.75 191 VAL A O 1
ATOM 1363 N N . ARG A 1 192 ? -33.658 -8.892 55.591 1.00 96.25 192 ARG A N 1
ATOM 1364 C CA . ARG A 1 192 ? -34.808 -9.800 55.592 1.00 96.25 192 ARG A CA 1
ATOM 1365 C C . ARG A 1 192 ? -34.587 -10.939 56.587 1.00 96.25 192 ARG A C 1
ATOM 1367 O O . ARG A 1 192 ? -35.371 -11.088 57.515 1.00 96.25 192 ARG A O 1
ATOM 1374 N N . VAL A 1 193 ? -33.475 -11.658 56.471 1.00 95.12 193 VAL A N 1
ATOM 1375 C CA . VAL A 1 193 ? -33.203 -12.814 57.337 1.00 95.12 193 VAL A CA 1
ATOM 1376 C C . VAL A 1 193 ? -32.921 -12.390 58.784 1.00 95.12 193 VAL A C 1
ATOM 1378 O O . VAL A 1 193 ? -33.501 -12.926 59.726 1.00 95.12 193 VAL A O 1
ATOM 1381 N N . SER A 1 194 ? -32.030 -11.417 58.986 1.00 93.75 194 SER A N 1
ATOM 1382 C CA . SER A 1 194 ? -31.524 -11.065 60.322 1.00 93.75 194 SER A CA 1
ATOM 1383 C C . SER A 1 194 ? -32.498 -10.245 61.171 1.00 93.75 194 SER A C 1
ATOM 1385 O O . SER A 1 194 ? -32.458 -10.337 62.400 1.00 93.75 194 SER A O 1
ATOM 1387 N N . ALA A 1 195 ? -33.362 -9.438 60.545 1.00 95.31 195 ALA A N 1
ATOM 1388 C CA . ALA A 1 195 ? -34.297 -8.565 61.247 1.00 95.31 195 ALA A CA 1
ATOM 1389 C C . ALA A 1 195 ? -35.755 -8.934 60.967 1.00 95.31 195 ALA A C 1
ATOM 1391 O O . ALA A 1 195 ? -36.501 -9.146 61.922 1.00 95.31 195 ALA A O 1
ATOM 1392 N N . PHE A 1 196 ? -36.177 -9.009 59.699 1.00 96.62 196 PHE A N 1
ATOM 1393 C CA . PHE A 1 196 ? -37.591 -9.216 59.364 1.00 96.62 196 PHE A CA 1
ATOM 1394 C C . PHE A 1 196 ? -38.099 -10.585 59.817 1.00 96.62 196 PHE A C 1
ATOM 1396 O O . PHE A 1 196 ? -39.047 -10.648 60.601 1.00 96.62 196 PHE A O 1
ATOM 1403 N N . ASP A 1 197 ? -37.444 -11.660 59.384 1.00 96.31 197 ASP A N 1
ATOM 1404 C CA . ASP A 1 197 ? -37.853 -13.032 59.683 1.00 96.31 197 ASP A CA 1
ATOM 1405 C C . ASP A 1 197 ? -37.738 -13.311 61.189 1.00 96.31 197 ASP A C 1
ATOM 1407 O O . ASP A 1 197 ? -38.679 -13.812 61.806 1.00 96.31 197 ASP A O 1
ATOM 1411 N N . ALA A 1 198 ? -36.660 -12.842 61.828 1.00 95.69 198 ALA A N 1
ATOM 1412 C CA . ALA A 1 198 ? -36.484 -12.960 63.275 1.00 95.69 198 ALA A CA 1
ATOM 1413 C C . ALA A 1 198 ? -37.585 -12.238 64.080 1.00 95.69 198 ALA A C 1
ATOM 1415 O O . ALA A 1 198 ? -38.078 -12.749 65.091 1.00 95.69 198 ALA A O 1
ATOM 1416 N N . LEU A 1 199 ? -38.002 -11.040 63.649 1.00 95.19 199 LEU A N 1
ATOM 1417 C CA . LEU A 1 199 ? -39.128 -10.327 64.260 1.00 95.19 199 LEU A CA 1
ATOM 1418 C C . LEU A 1 199 ? -40.448 -11.038 63.978 1.00 95.19 199 LEU A C 1
ATOM 1420 O O . LEU A 1 199 ? -41.279 -11.164 64.878 1.00 95.19 199 LEU A O 1
ATOM 1424 N N . ARG A 1 200 ? -40.653 -11.519 62.751 1.00 96.00 200 ARG A N 1
ATOM 1425 C CA . ARG A 1 200 ? -41.862 -12.234 62.340 1.00 96.00 200 ARG A CA 1
ATOM 1426 C C . ARG A 1 200 ? -42.078 -13.487 63.182 1.00 96.00 200 ARG A C 1
ATOM 1428 O O . ARG A 1 200 ? -43.185 -13.659 63.691 1.00 96.00 200 ARG A O 1
ATOM 1435 N N . GLU A 1 201 ? -41.038 -14.288 63.377 1.00 94.88 201 GLU A N 1
ATOM 1436 C CA . GLU A 1 201 ? -41.056 -15.540 64.144 1.00 94.88 201 GLU A CA 1
ATOM 1437 C C . GLU A 1 201 ? -40.985 -15.327 65.664 1.00 94.88 201 GLU A C 1
ATOM 1439 O O . GLU A 1 201 ? -41.283 -16.237 66.434 1.00 94.88 201 GLU A O 1
ATOM 1444 N N . GLY A 1 202 ? -40.627 -14.121 66.118 1.00 93.50 202 GLY A N 1
ATOM 1445 C CA . GLY A 1 202 ? -40.456 -13.811 67.540 1.00 93.50 202 GLY A CA 1
ATOM 1446 C C . GLY A 1 202 ? -39.143 -14.337 68.131 1.00 93.50 202 GLY A C 1
ATOM 1447 O O . GLY A 1 202 ? -39.035 -14.482 69.346 1.00 93.50 202 GLY A O 1
ATOM 1448 N N . THR A 1 203 ? -38.149 -14.618 67.287 1.00 93.94 203 THR A N 1
ATOM 1449 C CA . THR A 1 203 ? -36.813 -15.111 67.660 1.00 93.94 203 THR A CA 1
ATOM 1450 C C . THR A 1 203 ? -35.775 -13.987 67.793 1.00 93.94 203 THR A C 1
ATOM 1452 O O . THR A 1 203 ? -34.621 -14.239 68.142 1.00 93.94 203 THR A O 1
ATOM 1455 N N . ALA A 1 204 ? -36.170 -12.731 67.555 1.00 93.06 204 ALA A N 1
ATOM 1456 C CA . ALA A 1 204 ? -35.293 -11.569 67.658 1.00 93.06 204 ALA A CA 1
ATOM 1457 C C . ALA A 1 204 ? -34.731 -11.367 69.080 1.00 93.06 204 ALA A C 1
ATOM 1459 O O . ALA A 1 204 ? -35.470 -11.247 70.057 1.00 93.06 204 ALA A O 1
ATOM 1460 N N . THR A 1 205 ? -33.408 -11.224 69.186 1.00 90.00 205 THR A N 1
ATOM 1461 C CA . THR A 1 205 ? -32.700 -10.964 70.456 1.00 90.00 205 THR A CA 1
ATOM 1462 C C . THR A 1 205 ? -33.005 -9.587 71.045 1.00 90.00 205 THR A C 1
ATOM 1464 O O . THR A 1 205 ? -33.006 -9.412 72.261 1.00 90.00 205 THR A O 1
ATOM 1467 N N . SER A 1 206 ? -33.272 -8.597 70.191 1.00 94.81 206 SER A N 1
ATOM 1468 C CA . SER A 1 206 ? -33.701 -7.257 70.586 1.00 94.81 206 SER A CA 1
ATOM 1469 C C . SER A 1 206 ? -34.729 -6.731 69.595 1.00 94.81 206 SER A C 1
ATOM 1471 O O . SER A 1 206 ? -34.395 -6.298 68.490 1.00 94.81 206 SER A O 1
ATOM 1473 N N . VAL A 1 207 ? -35.994 -6.745 70.014 1.00 93.38 207 VAL A N 1
ATOM 1474 C CA . VAL A 1 207 ? -37.134 -6.311 69.197 1.00 93.38 207 VAL A CA 1
ATOM 1475 C C . VAL A 1 207 ? -36.963 -4.862 68.733 1.00 93.38 207 VAL A C 1
ATOM 1477 O O . VAL A 1 207 ? -37.085 -4.560 67.549 1.00 93.38 207 VAL A O 1
ATOM 1480 N N . GLN A 1 208 ? -36.590 -3.962 69.646 1.00 94.44 208 GLN A N 1
ATOM 1481 C CA . GLN A 1 208 ? -36.423 -2.543 69.329 1.00 94.44 208 GLN A CA 1
ATOM 1482 C C . GLN A 1 208 ? -35.285 -2.295 68.324 1.00 94.44 208 GLN A C 1
ATOM 1484 O O . GLN A 1 208 ? -35.427 -1.450 67.439 1.00 94.44 208 GLN A O 1
ATOM 1489 N N . ALA A 1 209 ? -34.171 -3.030 68.433 1.00 94.50 209 ALA A N 1
ATOM 1490 C CA . ALA A 1 209 ? -33.060 -2.915 67.490 1.00 94.50 209 ALA A CA 1
ATOM 1491 C C . ALA A 1 209 ? -33.443 -3.453 66.103 1.00 94.50 209 ALA A C 1
ATOM 1493 O O . ALA A 1 209 ? -33.204 -2.772 65.107 1.00 94.50 209 ALA A O 1
ATOM 1494 N N . GLY A 1 210 ? -34.107 -4.615 66.043 1.00 94.06 210 GLY A N 1
ATOM 1495 C CA . GLY A 1 210 ? -34.612 -5.187 64.793 1.00 94.06 210 GLY A CA 1
ATOM 1496 C C . GLY A 1 210 ? -35.555 -4.227 64.068 1.00 94.06 210 GLY A C 1
ATOM 1497 O O . GLY A 1 210 ? -35.375 -3.967 62.882 1.00 94.06 210 GLY A O 1
ATOM 1498 N N . VAL A 1 211 ? -36.499 -3.612 64.792 1.00 95.56 211 VAL A N 1
ATOM 1499 C CA . VAL A 1 211 ? -37.443 -2.634 64.226 1.00 95.56 211 VAL A CA 1
ATOM 1500 C C . VAL A 1 211 ? -36.712 -1.414 63.663 1.00 95.56 211 VAL A C 1
ATOM 1502 O O . VAL A 1 211 ? -37.063 -0.932 62.588 1.00 95.56 211 VAL A O 1
ATOM 1505 N N . GLN A 1 212 ? -35.669 -0.915 64.334 1.00 96.19 212 GLN A N 1
ATOM 1506 C CA . GLN A 1 212 ? -34.878 0.199 63.802 1.00 96.19 212 GLN A CA 1
ATOM 1507 C C . GLN A 1 212 ? -34.110 -0.166 62.527 1.00 96.19 212 GLN A C 1
ATOM 1509 O O . GLN A 1 212 ? -34.059 0.652 61.605 1.00 96.19 212 GLN A O 1
ATOM 1514 N N . VAL A 1 213 ? -33.526 -1.367 62.460 1.00 96.19 213 VAL A N 1
ATOM 1515 C CA . VAL A 1 213 ? -32.847 -1.872 61.253 1.00 96.19 213 VAL A CA 1
ATOM 1516 C C . VAL A 1 213 ? -33.841 -1.967 60.100 1.00 96.19 213 VAL A C 1
ATOM 1518 O O . VAL A 1 213 ? -33.579 -1.441 59.018 1.00 96.19 213 VAL A O 1
ATOM 1521 N N . LEU A 1 214 ? -35.020 -2.530 60.361 1.00 94.75 214 LEU A N 1
ATOM 1522 C CA . LEU A 1 214 ? -36.082 -2.684 59.375 1.00 94.75 214 LEU A CA 1
ATOM 1523 C C . LEU A 1 214 ? -36.580 -1.339 58.840 1.00 94.75 214 LEU A C 1
ATOM 1525 O O . LEU A 1 214 ? -36.688 -1.137 57.635 1.00 94.75 214 LEU A O 1
ATOM 1529 N N . MET A 1 215 ? -36.809 -0.383 59.740 1.00 95.81 215 MET A N 1
ATOM 1530 C CA . MET A 1 215 ? -37.226 0.973 59.389 1.00 95.81 215 MET A CA 1
ATOM 1531 C C . MET A 1 215 ? -36.162 1.725 58.586 1.00 95.81 215 MET A C 1
ATOM 1533 O O . MET A 1 215 ? -36.489 2.570 57.753 1.00 95.81 215 MET A O 1
ATOM 1537 N N . ARG A 1 216 ? -34.878 1.457 58.838 1.00 95.88 216 ARG A N 1
ATOM 1538 C CA . ARG A 1 216 ? -33.782 2.042 58.062 1.00 95.88 216 ARG A CA 1
ATOM 1539 C C . ARG A 1 216 ? -33.726 1.439 56.661 1.00 95.88 216 ARG A C 1
ATOM 1541 O O . ARG A 1 216 ? -33.620 2.197 55.701 1.00 95.88 216 ARG A O 1
ATOM 1548 N N . ALA A 1 217 ? -33.842 0.119 56.549 1.00 95.06 217 ALA A N 1
ATOM 1549 C CA . ALA A 1 217 ? -33.860 -0.573 55.267 1.00 95.06 217 ALA A CA 1
ATOM 1550 C C . ALA A 1 217 ? -35.079 -0.173 54.429 1.00 95.06 217 ALA A C 1
ATOM 1552 O O . ALA A 1 217 ? -34.906 0.302 53.313 1.00 95.06 217 ALA A O 1
ATOM 1553 N N . GLY A 1 218 ? -36.291 -0.225 54.987 1.00 93.94 218 GLY A N 1
ATOM 1554 C CA . GLY A 1 218 ? -37.505 0.156 54.263 1.00 93.94 218 GLY A CA 1
ATOM 1555 C C . GLY A 1 218 ? -37.470 1.599 53.747 1.00 93.94 218 GLY A C 1
ATOM 1556 O O . GLY A 1 218 ? -37.929 1.869 52.645 1.00 93.94 218 GLY A O 1
ATOM 1557 N N . LYS A 1 219 ? -36.827 2.534 54.467 1.00 94.94 219 LYS A N 1
ATOM 1558 C CA . LYS A 1 219 ? -36.567 3.888 53.939 1.00 94.94 219 LYS A CA 1
ATOM 1559 C C . LYS A 1 219 ? -35.564 3.886 52.785 1.00 94.94 219 LYS A C 1
ATOM 1561 O O . LYS A 1 219 ? -35.772 4.602 51.813 1.00 94.94 219 LYS A O 1
ATOM 1566 N N . GLY A 1 220 ? -34.486 3.109 52.894 1.00 93.56 220 GLY A N 1
ATOM 1567 C CA . GLY A 1 220 ? -33.466 2.980 51.848 1.00 93.56 220 GLY A CA 1
ATOM 1568 C C . GLY A 1 220 ? -34.002 2.398 50.536 1.00 93.56 220 GLY A C 1
ATOM 1569 O O . GLY A 1 220 ? -33.558 2.812 49.470 1.00 93.56 220 GLY A O 1
ATOM 1570 N N . PHE A 1 221 ? -34.993 1.507 50.617 1.00 95.19 221 PHE A N 1
ATOM 1571 C CA . PHE A 1 221 ? -35.655 0.883 49.464 1.00 95.19 221 PHE A CA 1
ATOM 1572 C C . PHE A 1 221 ? -37.002 1.521 49.102 1.00 95.19 221 PHE A C 1
ATOM 1574 O O . PHE A 1 221 ? -37.688 1.038 48.210 1.00 95.19 221 PHE A O 1
ATOM 1581 N N . SER A 1 222 ? -37.361 2.643 49.735 1.00 94.62 222 SER A N 1
ATOM 1582 C CA . SER A 1 222 ? -38.592 3.393 49.444 1.00 94.62 222 SER A CA 1
ATOM 1583 C C . SER A 1 222 ? -39.882 2.572 49.599 1.00 94.62 222 SER A C 1
ATOM 1585 O O . SER A 1 222 ? -40.795 2.685 48.784 1.00 94.62 222 SER A O 1
ATOM 1587 N N . PHE A 1 223 ? -39.969 1.770 50.662 1.00 95.56 223 PHE A N 1
ATOM 1588 C CA . PHE A 1 223 ? -41.192 1.052 51.030 1.00 95.56 223 PHE A CA 1
ATOM 1589 C C . PHE A 1 223 ? -42.341 2.030 51.284 1.00 95.56 223 PHE A C 1
ATOM 1591 O O . PHE A 1 223 ? -42.118 3.180 51.682 1.00 95.56 223 PHE A O 1
ATOM 1598 N N . ASP A 1 224 ? -43.574 1.553 51.091 1.00 95.25 224 ASP A N 1
ATOM 1599 C CA . ASP A 1 224 ? -44.774 2.369 51.261 1.00 95.25 224 ASP A CA 1
ATOM 1600 C C . ASP A 1 224 ? -44.790 3.099 52.618 1.00 95.25 224 ASP A C 1
ATOM 1602 O O . ASP A 1 224 ? -44.552 2.524 53.682 1.00 95.25 224 ASP A O 1
ATOM 1606 N N . ALA A 1 225 ? -45.072 4.402 52.589 1.00 94.56 225 ALA A N 1
ATOM 1607 C CA . ALA A 1 225 ? -44.988 5.244 53.779 1.00 94.56 225 ALA A CA 1
ATOM 1608 C C . ALA A 1 225 ? -46.017 4.851 54.855 1.00 94.56 225 ALA A C 1
ATOM 1610 O O . ALA A 1 225 ? -45.729 4.959 56.052 1.00 94.56 225 ALA A O 1
ATOM 1611 N N . SER A 1 226 ? -47.198 4.382 54.439 1.00 95.19 226 SER A N 1
ATOM 1612 C CA . SER A 1 226 ? -48.258 3.937 55.349 1.00 95.19 226 SER A CA 1
ATOM 1613 C C . SER A 1 226 ? -47.835 2.653 56.047 1.00 95.19 226 SER A C 1
ATOM 1615 O O . SER A 1 226 ? -47.903 2.578 57.277 1.00 95.19 226 SER A O 1
ATOM 1617 N N . LEU A 1 227 ? -47.290 1.701 55.286 1.00 95.75 227 LEU A N 1
ATOM 1618 C CA . LEU A 1 227 ? -46.670 0.493 55.817 1.00 95.75 227 LEU A CA 1
ATOM 1619 C C . LEU A 1 227 ? -45.588 0.844 56.846 1.00 95.75 227 LEU A C 1
ATOM 1621 O O . LEU A 1 227 ? -45.663 0.399 57.988 1.00 95.75 227 LEU A O 1
ATOM 1625 N N . MET A 1 228 ? -44.648 1.726 56.497 1.00 96.81 228 MET A N 1
ATOM 1626 C CA . MET A 1 228 ? -43.550 2.145 57.379 1.00 96.81 228 MET A CA 1
ATOM 1627 C C . MET A 1 228 ? -44.023 2.827 58.673 1.00 96.81 228 MET A C 1
ATOM 1629 O O . MET A 1 228 ? -43.323 2.787 59.682 1.00 96.81 228 MET A O 1
ATOM 1633 N N . SER A 1 229 ? -45.206 3.442 58.685 1.00 96.06 229 SER A N 1
ATOM 1634 C CA . SER A 1 229 ? -45.784 4.024 59.904 1.00 96.06 229 SER A CA 1
ATOM 1635 C C . SER A 1 229 ? -46.419 2.988 60.842 1.00 96.06 229 SER A C 1
ATOM 1637 O O . SER A 1 229 ? -46.343 3.141 62.062 1.00 96.06 229 SER A O 1
ATOM 1639 N N . ALA A 1 230 ? -47.004 1.920 60.291 1.00 96.00 230 ALA A N 1
ATOM 1640 C CA . ALA A 1 230 ? -47.681 0.864 61.048 1.00 96.00 230 ALA A CA 1
ATOM 1641 C C . ALA A 1 230 ? -46.714 -0.231 61.533 1.00 96.00 230 ALA A C 1
ATOM 1643 O O . ALA A 1 230 ? -46.886 -0.800 62.617 1.00 96.00 230 ALA A O 1
ATOM 1644 N N . LEU A 1 231 ? -45.659 -0.481 60.756 1.00 95.50 231 LEU A N 1
ATOM 1645 C CA . LEU A 1 231 ? -44.690 -1.555 60.952 1.00 95.50 231 LEU A CA 1
ATOM 1646 C C . LEU A 1 231 ? -44.042 -1.590 62.346 1.00 95.50 231 LEU A C 1
A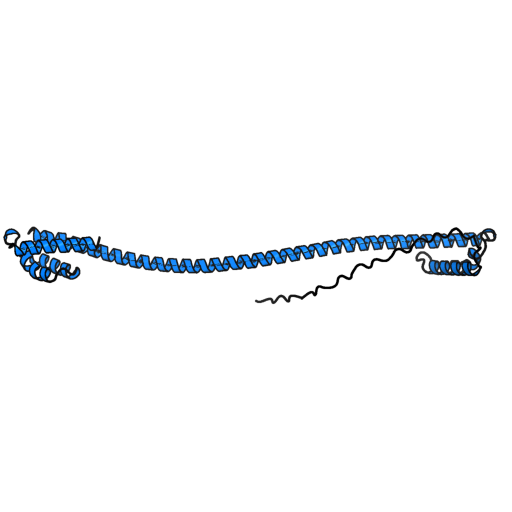TOM 1648 O O . LEU A 1 231 ? -43.963 -2.679 62.914 1.00 95.50 231 LEU A O 1
ATOM 1652 N N . PRO A 1 232 ? -43.629 -0.462 62.968 1.00 96.62 232 PRO A N 1
ATOM 1653 C CA . PRO A 1 232 ? -43.004 -0.498 64.289 1.00 96.62 232 PRO A CA 1
ATOM 1654 C C . PRO A 1 232 ? -43.937 -1.026 65.376 1.00 96.62 232 PRO A C 1
ATOM 1656 O O . PRO A 1 232 ? -43.492 -1.736 66.276 1.00 96.62 232 PRO A O 1
ATOM 1659 N N . SER A 1 233 ? -45.229 -0.691 65.296 1.00 96.44 233 SER A N 1
ATOM 1660 C CA . SER A 1 233 ? -46.222 -1.145 66.271 1.00 96.44 233 SER A CA 1
ATOM 1661 C C . SER A 1 233 ? -46.507 -2.639 66.114 1.00 96.44 233 SER A C 1
ATOM 1663 O O . SER A 1 233 ? -46.533 -3.355 67.114 1.00 96.44 233 SER A O 1
ATOM 1665 N N . ALA A 1 234 ? -46.639 -3.114 64.872 1.00 96.00 234 ALA A N 1
ATOM 1666 C CA . ALA A 1 234 ? -46.888 -4.521 64.561 1.00 96.00 234 ALA A CA 1
ATOM 1667 C C . ALA A 1 234 ? -45.693 -5.422 64.913 1.00 96.00 234 ALA A C 1
ATOM 1669 O O . ALA A 1 234 ? -45.849 -6.449 65.580 1.00 96.00 234 ALA A O 1
ATOM 1670 N N . ALA A 1 235 ? -44.485 -5.009 64.524 1.00 95.44 235 ALA A N 1
ATOM 1671 C CA . ALA A 1 235 ? -43.256 -5.763 64.749 1.00 95.44 235 ALA A CA 1
ATOM 1672 C C . ALA A 1 235 ? -42.800 -5.764 66.220 1.00 95.44 235 ALA A C 1
ATOM 1674 O O . ALA A 1 235 ? -42.051 -6.654 66.617 1.00 95.44 235 ALA A O 1
ATOM 1675 N N . SER A 1 236 ? -43.265 -4.813 67.044 1.00 95.25 236 SER A N 1
ATOM 1676 C CA . SER A 1 236 ? -42.945 -4.780 68.481 1.00 95.25 236 SER A CA 1
ATOM 1677 C C . SER A 1 236 ? -43.756 -5.772 69.325 1.00 95.25 236 SER A C 1
ATOM 1679 O O . SER A 1 236 ? -43.400 -6.023 70.476 1.00 95.25 236 SER A O 1
ATOM 1681 N N . LYS A 1 237 ? -44.847 -6.325 68.781 1.00 95.00 237 LYS A N 1
ATOM 1682 C CA . LYS A 1 237 ? -45.709 -7.300 69.465 1.00 95.00 237 LYS A CA 1
ATOM 1683 C C . LYS A 1 237 ? -45.217 -8.726 69.217 1.00 95.00 237 LYS A C 1
ATOM 1685 O O . LYS A 1 237 ? -44.761 -9.052 68.113 1.00 95.00 237 LYS A O 1
ATOM 1690 N N . ALA A 1 238 ? -45.361 -9.584 70.228 1.00 92.12 238 ALA A N 1
ATOM 1691 C CA . ALA A 1 238 ? -45.112 -11.014 70.084 1.00 92.12 238 ALA A CA 1
ATOM 1692 C C . ALA A 1 238 ? -46.068 -11.617 69.035 1.00 92.12 238 ALA A C 1
ATOM 1694 O O . ALA A 1 238 ? -47.190 -11.127 68.900 1.00 92.12 238 ALA A O 1
ATOM 1695 N N . PRO A 1 239 ? -45.680 -12.684 68.309 1.00 93.62 239 PRO A N 1
ATOM 1696 C CA . PRO A 1 239 ? -46.502 -13.248 67.236 1.00 93.62 239 PRO A CA 1
ATOM 1697 C C . PRO A 1 239 ? -47.943 -13.591 67.650 1.00 93.62 239 PRO A C 1
ATOM 1699 O O . PRO A 1 239 ? -48.858 -13.386 66.861 1.00 93.62 239 PRO A O 1
ATOM 1702 N N . GLY A 1 240 ? -48.152 -14.051 68.890 1.00 92.56 240 GLY A N 1
ATOM 1703 C CA . GLY A 1 240 ? -49.482 -14.368 69.432 1.00 92.56 240 GLY A CA 1
ATOM 1704 C C . GLY A 1 240 ? -50.325 -13.157 69.854 1.00 92.56 240 GLY A C 1
ATOM 1705 O O . GLY A 1 240 ? -51.542 -13.279 69.944 1.00 92.56 240 GLY A O 1
ATOM 1706 N N . ASP A 1 241 ? -49.700 -11.995 70.065 1.00 94.12 241 ASP A N 1
ATOM 1707 C CA . ASP A 1 241 ? -50.360 -10.754 70.505 1.00 94.12 241 ASP A CA 1
ATOM 1708 C C . ASP A 1 241 ? -50.661 -9.798 69.334 1.00 94.12 241 ASP A C 1
ATOM 1710 O O . ASP A 1 241 ? -51.157 -8.682 69.527 1.00 94.12 241 ASP A O 1
ATOM 1714 N N . ARG A 1 242 ? -50.335 -10.203 68.100 1.00 95.88 242 ARG A N 1
ATOM 1715 C CA . ARG A 1 242 ? -50.603 -9.429 66.884 1.00 95.88 242 ARG A CA 1
ATOM 1716 C C . ARG A 1 242 ? -52.088 -9.492 66.534 1.00 95.88 242 ARG A C 1
ATOM 1718 O O . ARG A 1 242 ? -52.669 -10.564 66.397 1.00 95.88 242 ARG A O 1
ATOM 1725 N N . SER A 1 243 ? -52.700 -8.327 66.349 1.00 96.38 243 SER A N 1
ATOM 1726 C CA . SER A 1 243 ? -54.050 -8.219 65.794 1.00 96.38 243 SER A CA 1
ATOM 1727 C C . SER A 1 243 ? -54.075 -8.618 64.314 1.00 96.38 243 SER A C 1
ATOM 1729 O O . SER A 1 243 ? -53.035 -8.708 63.661 1.00 96.38 243 SER A O 1
ATOM 1731 N N . SER A 1 244 ? -55.272 -8.788 63.746 1.00 94.88 244 SER A N 1
ATOM 1732 C CA . SER A 1 244 ? -55.438 -9.027 62.304 1.00 94.88 244 SER A CA 1
ATOM 1733 C C . SER A 1 244 ? -54.768 -7.950 61.442 1.00 94.88 244 SER A C 1
ATOM 1735 O O . SER A 1 244 ? -54.174 -8.265 60.414 1.00 94.88 244 SER A O 1
ATOM 1737 N N . PHE A 1 245 ? -54.808 -6.689 61.883 1.00 96.62 245 PHE A N 1
ATOM 1738 C CA . PHE A 1 245 ? -54.133 -5.581 61.210 1.00 96.62 245 PHE A CA 1
ATOM 1739 C C . PHE A 1 245 ? -52.603 -5.694 61.291 1.00 96.62 245 PHE A C 1
ATOM 1741 O O . PHE A 1 245 ? -51.918 -5.471 60.295 1.00 96.62 245 PHE A O 1
ATOM 1748 N N . ASP A 1 246 ? -52.061 -6.085 62.450 1.00 96.88 246 ASP A N 1
ATOM 1749 C CA . ASP A 1 246 ? -50.616 -6.295 62.615 1.00 96.88 246 ASP A CA 1
ATOM 1750 C C . ASP A 1 246 ? -50.121 -7.447 61.720 1.00 96.88 246 ASP A C 1
ATOM 1752 O O . ASP A 1 246 ? -49.060 -7.339 61.110 1.00 96.88 246 ASP A O 1
ATOM 1756 N N . GLY A 1 247 ? -50.906 -8.526 61.598 1.00 95.44 247 GLY A N 1
ATOM 1757 C CA . GLY A 1 247 ? -50.622 -9.644 60.692 1.00 95.44 247 GLY A CA 1
ATOM 1758 C C . GLY A 1 247 ? -50.560 -9.208 59.227 1.00 95.44 247 GLY A C 1
ATOM 1759 O O . GLY A 1 247 ? -49.555 -9.452 58.563 1.00 95.44 247 GLY A O 1
ATOM 1760 N N . LEU A 1 248 ? -51.577 -8.474 58.760 1.00 96.25 248 LEU A N 1
ATOM 1761 C CA . LEU A 1 248 ? -51.612 -7.934 57.396 1.00 96.25 248 LEU A CA 1
ATOM 1762 C C . LEU A 1 248 ? -50.430 -6.991 57.119 1.00 96.25 248 LEU A C 1
ATOM 1764 O O . LEU A 1 248 ? -49.852 -7.022 56.038 1.00 96.25 248 LEU A O 1
ATOM 1768 N N . THR A 1 249 ? -50.044 -6.175 58.103 1.00 96.38 249 THR A N 1
ATOM 1769 C CA . THR A 1 249 ? -48.893 -5.264 57.992 1.00 96.38 249 THR A CA 1
ATOM 1770 C C . THR A 1 249 ? -47.586 -6.046 57.802 1.00 96.38 249 THR A C 1
ATOM 1772 O O . THR A 1 249 ? -46.751 -5.660 56.988 1.00 96.38 249 THR A O 1
ATOM 1775 N N . MET A 1 250 ? -47.403 -7.166 58.513 1.00 96.38 250 MET A N 1
ATOM 1776 C CA . MET A 1 250 ? -46.222 -8.023 58.342 1.00 96.38 250 MET A CA 1
ATOM 1777 C C . MET A 1 250 ? -46.224 -8.730 56.978 1.00 96.38 250 MET A C 1
ATOM 1779 O O . MET A 1 250 ? -45.188 -8.758 56.324 1.00 96.38 250 MET A O 1
ATOM 1783 N N . GLU A 1 251 ? -47.364 -9.241 56.506 1.00 96.56 251 GLU A N 1
ATOM 1784 C CA . GLU A 1 251 ? -47.472 -9.839 55.162 1.00 96.56 251 GLU A CA 1
ATOM 1785 C C . GLU A 1 251 ? -47.172 -8.826 54.048 1.00 96.56 251 GLU A C 1
ATOM 1787 O O . GLU A 1 251 ? -46.437 -9.126 53.109 1.00 96.56 251 GLU A O 1
ATOM 1792 N N . GLN A 1 252 ? -47.690 -7.601 54.166 1.00 96.19 252 GLN A N 1
ATOM 1793 C CA . GLN A 1 252 ? -47.397 -6.526 53.216 1.00 96.19 252 GLN A CA 1
ATOM 1794 C C . GLN A 1 252 ? -45.912 -6.148 53.215 1.00 96.19 252 GLN A C 1
ATOM 1796 O O . GLN A 1 252 ? -45.343 -5.916 52.152 1.00 96.19 252 GLN A O 1
ATOM 1801 N N . ALA A 1 253 ? -45.262 -6.131 54.381 1.00 95.69 253 ALA A N 1
ATOM 1802 C CA . ALA A 1 253 ? -43.824 -5.903 54.460 1.00 95.69 253 ALA A CA 1
ATOM 1803 C C . ALA A 1 253 ? -43.013 -7.024 53.807 1.00 95.69 253 ALA A C 1
ATOM 1805 O O . ALA A 1 253 ? -42.069 -6.731 53.078 1.00 95.69 253 ALA A O 1
ATOM 1806 N N . GLU A 1 254 ? -43.392 -8.287 54.010 1.00 95.75 254 GLU A N 1
ATOM 1807 C CA . GLU A 1 254 ? -42.762 -9.420 53.326 1.00 95.75 254 GLU A CA 1
ATOM 1808 C C . GLU A 1 254 ? -42.878 -9.291 51.803 1.00 95.75 254 GLU A C 1
ATOM 1810 O O . GLU A 1 254 ? -41.892 -9.478 51.089 1.00 95.75 254 GLU A O 1
ATOM 1815 N N . ALA A 1 255 ? -44.063 -8.921 51.310 1.00 96.44 255 ALA A N 1
ATOM 1816 C CA . ALA A 1 255 ? -44.298 -8.706 49.888 1.00 96.44 255 ALA A CA 1
ATOM 1817 C C . ALA A 1 255 ? -43.438 -7.563 49.322 1.00 96.44 255 ALA A C 1
ATOM 1819 O O . ALA A 1 255 ? -42.890 -7.706 48.232 1.00 96.44 255 ALA A O 1
ATOM 1820 N N . GLU A 1 256 ? -43.263 -6.459 50.055 1.00 95.62 256 GLU A N 1
ATOM 1821 C CA . GLU A 1 256 ? -42.379 -5.355 49.647 1.00 95.62 256 GLU A CA 1
ATOM 1822 C C . GLU A 1 256 ? -40.892 -5.755 49.657 1.00 95.62 256 GLU A C 1
ATOM 1824 O O . GLU A 1 256 ? -40.151 -5.388 48.740 1.00 95.62 256 GLU A O 1
ATOM 1829 N N . PHE A 1 257 ? -40.447 -6.571 50.624 1.00 94.94 257 PHE A N 1
ATOM 1830 C CA . PHE A 1 257 ? -39.100 -7.158 50.610 1.00 94.94 257 PHE A CA 1
ATOM 1831 C C . PHE A 1 257 ? -38.892 -8.056 49.391 1.00 94.94 257 PHE A C 1
ATOM 1833 O O . PHE A 1 257 ? -37.886 -7.906 48.701 1.00 94.94 257 PHE A O 1
ATOM 1840 N N . GLN A 1 258 ? -39.836 -8.958 49.110 1.00 95.31 258 GLN A N 1
ATOM 1841 C CA . GLN A 1 258 ? -39.748 -9.853 47.958 1.00 95.31 258 GLN A CA 1
ATOM 1842 C C . GLN A 1 258 ? -39.737 -9.062 46.650 1.00 95.31 258 GLN A C 1
ATOM 1844 O O . GLN A 1 258 ? -38.837 -9.237 45.843 1.00 95.31 258 GLN A O 1
ATOM 1849 N N . ARG A 1 259 ? -40.656 -8.107 46.490 1.00 95.94 259 ARG A N 1
ATOM 1850 C CA . ARG A 1 259 ? -40.715 -7.229 45.318 1.00 95.94 259 ARG A CA 1
ATOM 1851 C C . ARG A 1 259 ? -39.408 -6.472 45.084 1.00 95.94 259 ARG A C 1
ATOM 1853 O O . ARG A 1 259 ? -38.974 -6.316 43.945 1.00 95.94 259 ARG A O 1
ATOM 1860 N N . SER A 1 260 ? -38.802 -5.967 46.155 1.00 95.25 260 SER A N 1
ATOM 1861 C CA . SER A 1 260 ? -37.548 -5.217 46.073 1.00 95.25 260 SER A CA 1
ATOM 1862 C C . SER A 1 260 ? -36.364 -6.120 45.726 1.00 95.25 260 SER A C 1
ATOM 1864 O O . SER A 1 260 ? -35.485 -5.689 44.987 1.00 95.25 260 SER A O 1
ATOM 1866 N N . ILE A 1 261 ? -36.362 -7.365 46.214 1.00 94.94 261 ILE A N 1
ATOM 1867 C CA . ILE A 1 261 ? -35.391 -8.397 45.826 1.00 94.94 261 ILE A CA 1
ATOM 1868 C C . ILE A 1 261 ? -35.549 -8.727 44.338 1.00 94.94 261 ILE A C 1
ATOM 1870 O O . ILE A 1 261 ? -34.583 -8.589 43.599 1.00 94.94 261 ILE A O 1
ATOM 1874 N N . ASP A 1 262 ? -36.768 -9.025 43.886 1.00 93.88 262 ASP A N 1
ATOM 1875 C CA . ASP A 1 262 ? -37.069 -9.382 42.490 1.00 93.88 262 ASP A CA 1
ATOM 1876 C C . ASP A 1 262 ? -36.706 -8.267 41.492 1.00 93.88 262 ASP A C 1
ATOM 1878 O O . ASP A 1 262 ? -36.515 -8.520 40.310 1.00 93.88 262 ASP A O 1
ATOM 1882 N N . THR A 1 263 ? -36.651 -7.010 41.944 1.00 94.00 263 THR A N 1
ATOM 1883 C CA . THR A 1 263 ? -36.267 -5.864 41.098 1.00 94.00 263 THR A CA 1
ATOM 1884 C C . THR A 1 263 ? -34.745 -5.718 40.959 1.00 94.00 263 THR A C 1
ATOM 1886 O O . THR A 1 263 ? -34.276 -5.023 40.059 1.00 94.00 263 THR A O 1
ATOM 1889 N N . LEU A 1 264 ? -33.973 -6.301 41.879 1.00 91.44 264 LEU A N 1
ATOM 1890 C CA . LEU A 1 264 ? -32.508 -6.214 41.923 1.00 91.44 264 LEU A CA 1
ATOM 1891 C C . LEU A 1 264 ? -31.818 -7.488 41.407 1.00 91.44 264 LEU A C 1
ATOM 1893 O O . LEU A 1 264 ? -30.595 -7.470 41.262 1.00 91.44 264 LEU A O 1
ATOM 1897 N N . GLU A 1 265 ? -32.584 -8.555 41.167 1.00 84.00 265 GLU A N 1
ATOM 1898 C CA . GLU A 1 265 ? -32.181 -9.781 40.458 1.00 84.00 265 GLU A CA 1
ATOM 1899 C C . GLU A 1 265 ? -32.313 -9.628 38.934 1.00 84.00 265 GLU A C 1
ATOM 1901 O O . GLU A 1 265 ? -31.419 -10.147 38.226 1.00 84.00 265 GLU A O 1
#

Sequence (265 aa):
MATKGRLAKRPAAGAPPARVAKKPALAAEEPSAKELPSEDSVGRSCTLVSQALGVAPSYSPGVLQMLQDCLPRSLGMLKAERLGIQARVVEMVGEALKSSEALLQAELSSAEESLGKVQADKASKESGVAHCAAAIADKAQAEEAAKAVLHAAADALVAAQEASLQAERDQRLGDAELEAAAGKLSALQEVRVSAFDALREGTATSVQAGVQVLMRAGKGFSFDASLMSALPSAASKAPGDRSSFDGLTMEQAEAEFQRSIDTLE

Organism: Alexandrium catenella (NCBI:txid2925)

Radius of gyration: 64.0 Å; chains: 1; bounding box: 109×35×157 Å

Secondary structure (DSSP, 8-state):
---------PPP--PPPP--PPPPP---PPPPP-PPPPHHHHHHHHHHHHHHHHT-TTS-HHHHHHHHHHSTTTTTS-TTT--HHHHHHHHHHHHHHHHHHHHHHHHHHHHHHHHHHHHHHHHHHHHHHHHHHHHHHHHHHHHHHHHHHHHHHHHHHHHHHHHHHHHHHHHHHHHHHHHHHHHHHHHHHHHIIIIIIHHHHT--S-HHHHHHHHHHHHHHTT--HHHHHHHHHHHTS-GGG--HHHHHHHHHHHHHHHHHHHHH-

Foldseek 3Di:
DDDPDDDDDDDDDDDDDDDDDDDDDDDDDDDDDDDDDDLVVQVVVLVVLLVLLCPQPPDDPVVSVVLSVLSCVQSSDDPVPHDPVSVVSVVVSVVSSVVSVVVVVVVVVVVVVVVVVVVVVVVVVVVVVVVVVVVVVVVVVVVVVVVVVVVVVVVVVVVVVVVVVVVVVVVVVVVVVLVVLVVLLVLLVCLCVQQLVCLLQVVHPDLQVSLVSLLVNCVVLVPDPVLSVCQSVLSSDGNVRHDPVSVVSSVSSVVSSVVSNVVSD